Protein AF-A0A7J7NK29-F1 (afdb_monomer_lite)

Sequence (298 aa):
MATLENQTQTSCKNEEEEACSYAMQLASISVLPMVLKSTIELDVLEIIAKSGPGACISPSEIASKLPTTKNPEAHVMLDRMLRLLASYKVLTCTMHTLEDGHVERLYGLAPVCKFLVRNEDGVSIVPFMLLNQDKVIMKSWYYLKDAVIDGGIPFYKAHGMGLFDYHATDSRFNMFFNKVLSRWGDMFVSVPKADTILMKSVIHNWSDERSLKCLKNCYAALPEDGKVIIVEAIAPEFPETNSVANSVFHIDCIMLATLSGGKREPKKNSKLWQRKPDLLIFKLYLVLITIGSWSSVK

pLDDT: mean 78.43, std 20.85, range [22.41, 98.62]

Organism: NCBI:txid39325

InterPro domains:
  IPR001077 O-methyltransferase, C-terminal domain [PF00891] (141-182)
  IPR001077 O-methyltransferase, C-terminal domain [PF00891] (185-274)
  IPR012967 Caffeic acid 3-O-methyltransferase-like, dimerisation domain [PF08100] (24-118)
  IPR016461 O-methyltransferase-like [PIRSF005739] (5-269)
  IPR016461 O-methyltransferase-like [PS51683] (24-298)
  IPR016461 O-methyltransferase-like [PTHR11746] (22-182)
  IPR029063 S-adenosyl-L-methionine-dependent methyltransferase superfamily [G3DSA:3.40.50.150] (117-183)
  IPR029063 S-adenosyl-L-methionine-dependent methyltransferase superfamily [G3DSA:3.40.50.150] (184-277)
  IPR029063 S-adenosyl-L-methionine-dependent methyltransferase superfamily [SSF53335] (121-180)
  IPR029063 S-adenosyl-L-methionine-dependent methyltransferase superfamily [SSF53335] (184-263)
  IPR036388 Winged helix-like DNA-binding domain superfamily [G3DSA:1.10.10.10] (2-116)
  IPR036390 Winged helix DNA-binding domain superfamily [SSF46785] (14-120)

Foldseek 3Di:
DVVVVVVVVVVVVVVVVVVVVVVVCVVVVVLLLVLVLVCVVQVLLVQQVVVDPPDWAALVSSQVPGPPDPDPCSSVVSVVSQVSCCVVQQWPWDWDQDPVRDITITIHGGPQSVQVAQDPVRHHCSVVSNVCPDPLLVQLVVCLVVCVVVNDASSCVRPVDAPVVVLVVDPVSVVPPPVPVVVADDLLVAHAADLEAEAEPPLQQDAPVSSVSSVVRVVVRHDPLGAYEYHDAQADLDQDPDPLNVVNVVVNVSSRRHGPRDDDDNVVVVVVQVPDPRYDYDHDSPDPDDDDDDDDDD

Radius of gyration: 24.44 Å; chains: 1; bounding box: 52×69×73 Å

Secondary structure (DSSP, 8-state):
-HHHHHHHHHHHHHHHHHHHHHHHHHHTTTHHHHHHHHHHHTTHHHHHHTT-TT-EE-HHHHHHHSTT---TTHHHHHHHHHHHHHHTTSEEEEEEE-TTS-EEEEEEE-TTHHHHS--TTS--SHHHHHHHTSHHHHHHHTTHHHHHHH-S-HHHHHHSS-HHHHHHH-HHHHHHHHHHHTTS--TTT-----SEEEEES-GGGS-HHHHHHHHHHHHHTS-TT-EEEEE-B---SS---SHHHHHHHHHHHHHHHHS------HHHHHHHHTT-TT--B--B-S------------

Structure (mmCIF, N/CA/C/O backbone):
data_AF-A0A7J7NK29-F1
#
_entry.id   AF-A0A7J7NK29-F1
#
loop_
_atom_site.group_PDB
_atom_site.id
_atom_site.type_symbol
_atom_site.label_atom_id
_atom_site.label_alt_id
_atom_site.label_comp_id
_atom_site.label_asym_id
_atom_site.label_entity_id
_atom_site.label_seq_id
_atom_site.pdbx_PDB_ins_code
_atom_site.Cartn_x
_atom_site.Cartn_y
_atom_site.Cartn_z
_atom_site.occupancy
_atom_site.B_iso_or_equiv
_ato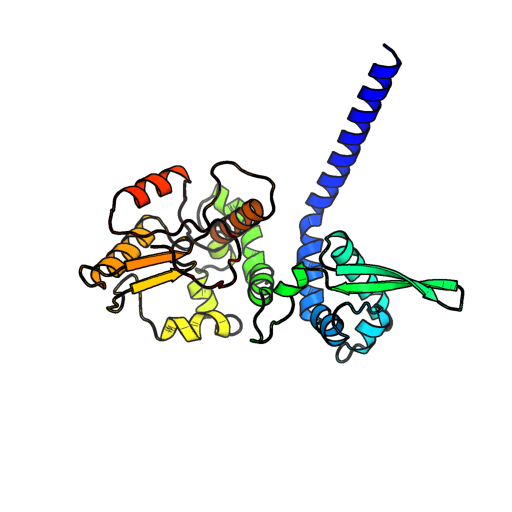m_site.auth_seq_id
_atom_site.auth_comp_id
_atom_site.auth_asym_id
_atom_site.auth_atom_id
_atom_site.pdbx_PDB_model_num
ATOM 1 N N . MET A 1 1 ? -17.001 48.060 7.538 1.00 54.09 1 MET A N 1
ATOM 2 C CA . MET A 1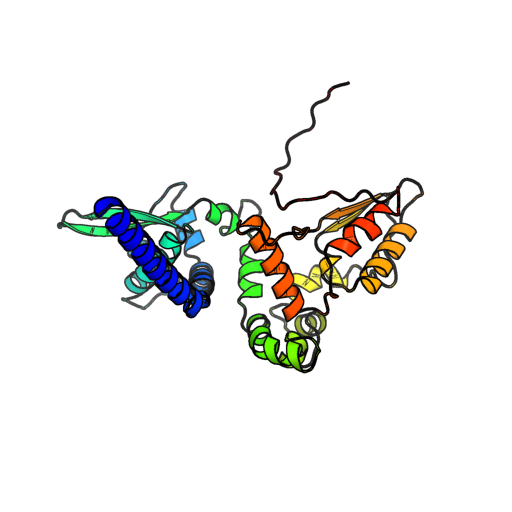 1 ? -15.539 47.839 7.491 1.00 54.09 1 MET A CA 1
ATOM 3 C C . MET A 1 1 ? -15.085 46.921 8.620 1.00 54.09 1 MET A C 1
ATOM 5 O O . MET A 1 1 ? -14.680 45.817 8.295 1.00 54.09 1 MET A O 1
ATOM 9 N N . ALA A 1 2 ? -15.307 47.261 9.897 1.00 56.62 2 ALA A N 1
ATOM 10 C CA . ALA A 1 2 ? -14.897 46.429 11.046 1.00 56.62 2 ALA A CA 1
ATOM 11 C C . ALA A 1 2 ? -15.385 44.957 11.037 1.00 56.62 2 ALA A C 1
ATOM 13 O O . ALA A 1 2 ? -14.682 44.065 11.498 1.00 56.62 2 ALA A O 1
ATOM 14 N N . THR A 1 3 ? -16.570 44.665 10.490 1.00 58.38 3 THR A N 1
ATOM 15 C CA . THR A 1 3 ? -17.114 43.294 10.411 1.00 58.38 3 THR A CA 1
ATOM 16 C C . THR A 1 3 ? -16.451 42.433 9.331 1.00 58.38 3 THR A C 1
ATOM 18 O O . THR A 1 3 ? -16.288 41.236 9.542 1.00 58.38 3 THR A O 1
ATOM 21 N N . LEU A 1 4 ? -16.040 43.029 8.202 1.00 56.44 4 LEU A N 1
ATOM 22 C CA . LEU A 1 4 ? -15.302 42.318 7.149 1.00 56.44 4 LEU A CA 1
ATOM 23 C C . LEU A 1 4 ? -13.857 42.053 7.580 1.00 56.44 4 LEU A C 1
ATOM 25 O O . LEU A 1 4 ? -13.342 40.969 7.333 1.00 56.44 4 LEU A O 1
ATOM 29 N N . GLU A 1 5 ? -13.218 43.010 8.255 1.00 59.22 5 GLU A N 1
ATOM 30 C CA . GLU A 1 5 ? -11.862 42.843 8.793 1.00 59.22 5 GLU A CA 1
ATOM 31 C C . GLU A 1 5 ? -11.823 41.730 9.848 1.00 59.22 5 GLU A C 1
ATOM 33 O O . GLU A 1 5 ? -11.013 40.817 9.720 1.00 59.22 5 GLU A O 1
ATOM 38 N N . ASN A 1 6 ? -12.771 41.701 10.796 1.00 57.88 6 ASN A N 1
ATOM 39 C CA . ASN A 1 6 ? -12.861 40.614 11.781 1.00 57.88 6 ASN A CA 1
ATOM 40 C C . ASN A 1 6 ? -13.141 39.237 11.151 1.00 57.88 6 ASN A C 1
ATOM 42 O O . ASN A 1 6 ? -12.586 38.235 11.603 1.00 57.88 6 ASN A O 1
ATOM 46 N N . GLN A 1 7 ? -13.984 39.158 10.114 1.00 59.84 7 GLN A N 1
ATOM 47 C CA . GLN A 1 7 ? -14.239 37.901 9.394 1.00 59.84 7 GLN A CA 1
ATOM 48 C C . GLN A 1 7 ? -13.004 37.421 8.624 1.00 59.84 7 GLN A C 1
ATOM 50 O O . GLN A 1 7 ? -12.678 36.238 8.669 1.00 59.84 7 GLN A O 1
ATOM 55 N N . THR A 1 8 ? -12.279 38.340 7.984 1.00 60.81 8 THR A N 1
ATOM 56 C CA . THR A 1 8 ? -11.043 38.034 7.247 1.00 60.81 8 THR A CA 1
ATOM 57 C C . THR A 1 8 ? -9.935 37.582 8.203 1.00 60.81 8 THR A C 1
ATOM 59 O O . THR A 1 8 ? -9.225 36.621 7.928 1.00 60.81 8 THR A O 1
ATOM 62 N N . GLN A 1 9 ? -9.834 38.215 9.372 1.00 59.94 9 GLN A N 1
ATOM 63 C CA . GLN A 1 9 ? -8.845 37.889 10.400 1.00 59.94 9 GLN A CA 1
ATOM 64 C C . GLN A 1 9 ? -9.155 36.557 11.110 1.00 59.94 9 GLN A C 1
ATOM 66 O O . GLN A 1 9 ? -8.237 35.804 11.423 1.00 59.94 9 GLN A O 1
ATOM 71 N N . THR A 1 10 ? -10.439 36.222 11.295 1.00 67.12 10 THR A N 1
ATOM 72 C CA . THR A 1 10 ? -10.875 34.906 11.809 1.00 67.12 10 THR A CA 1
ATOM 73 C C . THR A 1 10 ? -10.653 33.794 10.775 1.00 67.12 10 THR A C 1
ATOM 75 O O . THR A 1 10 ? -10.187 32.721 11.141 1.00 67.12 10 THR A O 1
ATOM 78 N N . SER A 1 11 ? -10.921 34.051 9.487 1.00 70.44 11 SER A N 1
ATOM 79 C CA . SER A 1 11 ? -10.637 33.104 8.391 1.00 70.44 11 SER A CA 1
ATOM 80 C C . SER A 1 11 ? -9.145 32.793 8.288 1.00 70.44 11 SER A C 1
ATOM 82 O O . SER A 1 11 ? -8.762 31.630 8.296 1.00 70.44 11 SER A O 1
ATOM 84 N N . CYS A 1 12 ? -8.301 33.830 8.287 1.00 65.75 12 CYS A N 1
ATOM 85 C CA . CYS A 1 12 ? -6.846 33.691 8.221 1.00 65.75 12 CYS A CA 1
ATOM 86 C C . CYS A 1 12 ? -6.290 32.894 9.416 1.00 65.75 12 CYS A C 1
ATOM 88 O O . CYS A 1 12 ? -5.472 31.995 9.249 1.00 65.75 12 CYS A O 1
ATOM 90 N N . LYS A 1 13 ? -6.798 33.158 10.628 1.00 71.81 13 LYS A N 1
ATOM 91 C CA . LYS A 1 13 ? -6.404 32.410 11.827 1.00 71.81 13 LYS A CA 1
ATOM 92 C C . LYS A 1 13 ? -6.807 30.929 11.757 1.00 71.81 13 LYS A C 1
ATOM 94 O O . LYS A 1 13 ? -6.023 30.069 12.145 1.00 71.81 13 LYS A O 1
ATOM 99 N N . ASN A 1 14 ? -7.997 30.628 11.235 1.00 80.44 14 ASN A N 1
ATOM 100 C CA . ASN A 1 14 ? -8.441 29.246 11.039 1.00 80.44 14 ASN A CA 1
ATOM 101 C C . ASN A 1 14 ? -7.579 28.514 9.993 1.00 80.44 14 ASN A C 1
ATOM 103 O O . ASN A 1 14 ? -7.236 27.355 10.199 1.00 80.44 14 ASN A O 1
ATOM 107 N N . GLU A 1 15 ? -7.175 29.192 8.914 1.00 87.56 15 GLU A N 1
ATOM 108 C CA . GLU A 1 15 ? -6.276 28.629 7.894 1.00 87.56 15 GLU A CA 1
ATOM 109 C C . GLU A 1 15 ? -4.892 28.280 8.469 1.00 87.56 15 GLU A C 1
ATOM 111 O O . GLU A 1 15 ? -4.351 27.210 8.183 1.00 87.56 15 GLU A O 1
ATOM 116 N N . GLU A 1 16 ? -4.325 29.139 9.321 1.00 89.44 16 GLU A N 1
ATOM 117 C CA . GLU A 1 16 ? -3.053 28.865 10.006 1.00 89.44 16 GLU A CA 1
ATOM 118 C C . GLU A 1 16 ? -3.154 27.675 10.976 1.00 89.44 16 GLU A C 1
ATOM 120 O O . GLU A 1 16 ? -2.256 26.827 11.023 1.00 89.44 16 GLU A O 1
ATOM 125 N N . GLU A 1 17 ? -4.249 27.574 11.734 1.00 90.31 17 GLU A N 1
ATOM 126 C CA . GLU A 1 17 ? -4.499 26.460 12.659 1.00 90.31 17 GLU A CA 1
ATOM 127 C C . GLU A 1 17 ? -4.689 25.122 11.915 1.00 90.31 17 GLU A C 1
ATOM 129 O O . GLU A 1 17 ? -4.136 24.090 12.324 1.00 90.31 17 GLU A O 1
ATOM 134 N N . GLU A 1 18 ? -5.404 25.130 10.786 1.00 92.38 18 GLU A N 1
ATOM 135 C CA . GLU A 1 18 ? -5.549 23.968 9.902 1.00 92.38 18 GLU A CA 1
ATOM 136 C C . GLU A 1 18 ? -4.208 23.560 9.278 1.00 92.38 18 GLU A C 1
ATOM 138 O O . GLU A 1 18 ? -3.856 22.376 9.287 1.00 92.38 18 GLU A O 1
ATOM 143 N N . ALA A 1 19 ? -3.412 24.525 8.806 1.00 94.69 19 ALA A N 1
ATOM 144 C CA . ALA A 1 19 ? -2.086 24.269 8.249 1.00 94.69 19 ALA A CA 1
ATOM 145 C C . ALA A 1 19 ? -1.129 23.667 9.292 1.00 94.69 19 ALA A C 1
ATOM 147 O O . ALA A 1 19 ? -0.409 22.709 8.996 1.00 94.69 19 ALA A O 1
ATOM 148 N N . CYS A 1 20 ? -1.153 24.176 10.528 1.00 94.06 20 CYS A N 1
ATOM 149 C CA . CYS A 1 20 ? -0.384 23.625 11.644 1.00 94.06 20 CYS A CA 1
ATOM 150 C C . CYS A 1 20 ? -0.797 22.175 11.945 1.00 94.06 20 CYS A C 1
ATOM 152 O O . CYS A 1 20 ? 0.049 21.282 12.057 1.00 94.06 20 CYS A O 1
ATOM 154 N N . SER A 1 21 ? -2.106 21.914 11.995 1.00 93.06 21 SER A N 1
ATOM 155 C CA . SER A 1 21 ? -2.650 20.570 12.220 1.00 93.06 21 SER A CA 1
ATOM 156 C C . SER A 1 21 ? -2.247 19.597 11.108 1.00 93.06 21 SER A C 1
ATOM 158 O O . SER A 1 21 ? -1.848 18.462 11.384 1.00 93.06 21 SER A O 1
ATOM 160 N N . TYR A 1 22 ? -2.274 20.048 9.853 1.00 94.06 22 TYR A N 1
ATOM 161 C CA . TYR A 1 22 ? -1.831 19.252 8.713 1.00 94.06 22 TYR A CA 1
ATOM 162 C C . TYR A 1 22 ? -0.322 18.969 8.754 1.00 94.06 22 TYR A C 1
ATOM 164 O O . TYR A 1 22 ? 0.096 17.831 8.539 1.00 94.06 22 TYR A O 1
ATOM 172 N N . ALA A 1 23 ? 0.509 19.948 9.124 1.00 96.56 23 ALA A N 1
ATOM 173 C CA . ALA A 1 23 ? 1.947 19.739 9.303 1.00 96.56 23 ALA A CA 1
ATOM 174 C C . ALA A 1 23 ? 2.249 18.678 10.379 1.00 96.56 23 ALA A C 1
ATOM 176 O O . ALA A 1 23 ? 3.097 17.805 10.176 1.00 96.56 23 ALA A O 1
ATOM 177 N N . MET A 1 24 ? 1.509 18.693 11.491 1.00 95.06 24 MET A N 1
ATOM 178 C CA . MET A 1 24 ? 1.621 17.674 12.542 1.00 95.06 24 MET A CA 1
ATOM 179 C C . MET A 1 24 ? 1.193 16.280 12.059 1.00 95.06 24 MET A C 1
ATOM 181 O O . MET A 1 24 ? 1.826 15.275 12.407 1.00 95.06 24 MET A O 1
ATOM 185 N N . GLN A 1 25 ? 0.157 16.201 11.218 1.00 94.88 25 GLN A N 1
ATOM 186 C CA . GLN A 1 25 ? -0.249 14.951 10.572 1.00 94.88 25 GLN A CA 1
ATOM 187 C C . GLN A 1 25 ? 0.862 14.414 9.655 1.00 94.88 25 GLN A C 1
ATOM 189 O O . GLN A 1 25 ? 1.196 13.231 9.727 1.00 94.88 25 GLN A O 1
ATOM 194 N N . LEU A 1 26 ? 1.484 15.275 8.842 1.00 95.31 26 LEU A N 1
ATOM 195 C CA . LEU A 1 26 ? 2.589 14.896 7.956 1.00 95.31 26 LEU A CA 1
ATOM 196 C C . LEU A 1 26 ? 3.825 14.424 8.733 1.00 95.31 26 LEU A C 1
ATOM 198 O O . LEU A 1 26 ? 4.433 13.418 8.366 1.00 95.31 26 LEU A O 1
ATOM 202 N N . ALA A 1 27 ? 4.161 15.082 9.845 1.00 96.75 27 ALA A N 1
ATOM 203 C CA . ALA A 1 27 ? 5.285 14.697 10.703 1.00 96.75 27 ALA A CA 1
ATOM 204 C C . ALA A 1 27 ? 5.142 13.282 11.301 1.00 96.75 27 ALA A C 1
ATOM 206 O O . ALA A 1 27 ? 6.135 12.653 11.665 1.00 96.75 27 ALA A O 1
ATOM 207 N N . SER A 1 28 ? 3.913 12.766 11.381 1.00 94.94 28 SER A N 1
ATOM 208 C CA . SER A 1 28 ? 3.580 11.452 11.943 1.00 94.94 28 SER A CA 1
ATOM 209 C C . SER A 1 28 ? 2.909 10.512 10.931 1.00 94.94 28 SER A C 1
ATOM 211 O O . SER A 1 28 ? 2.295 9.514 11.311 1.00 94.94 28 SER A O 1
ATOM 213 N N . ILE A 1 29 ? 3.065 10.777 9.628 1.00 94.75 29 ILE A N 1
ATOM 214 C CA . ILE A 1 29 ? 2.357 10.061 8.553 1.00 94.75 29 ILE A CA 1
ATOM 215 C C . ILE A 1 29 ? 2.628 8.549 8.526 1.00 94.75 29 ILE A C 1
ATOM 217 O O . ILE A 1 29 ? 1.795 7.775 8.057 1.00 94.75 29 ILE A O 1
ATOM 221 N N . SER A 1 30 ? 3.763 8.105 9.072 1.00 96.12 30 SER A N 1
ATOM 222 C CA . SER A 1 30 ? 4.114 6.686 9.184 1.00 96.12 30 SER A CA 1
ATOM 223 C C . SER A 1 30 ? 3.211 5.910 10.146 1.00 96.12 30 SER A C 1
ATOM 225 O O . SER A 1 30 ? 3.107 4.692 10.026 1.00 96.12 30 SER A O 1
ATOM 227 N N . VAL A 1 31 ? 2.519 6.578 11.075 1.00 97.88 31 VAL A N 1
ATOM 228 C CA . VAL A 1 31 ? 1.683 5.910 12.082 1.00 97.88 31 VAL A CA 1
ATOM 229 C C . VAL A 1 31 ? 0.527 5.152 11.424 1.00 97.88 31 VAL A C 1
ATOM 231 O O . VAL A 1 31 ? 0.307 3.986 11.745 1.00 97.88 31 VAL A O 1
ATOM 234 N N . LEU A 1 32 ? -0.177 5.765 10.466 1.00 97.06 32 LEU A N 1
ATOM 235 C CA . LEU A 1 32 ? -1.321 5.145 9.787 1.00 97.06 32 LEU A CA 1
ATOM 236 C C . LEU A 1 32 ? -0.977 3.810 9.091 1.00 97.06 32 LEU A C 1
ATOM 238 O O . LEU A 1 32 ? -1.603 2.802 9.430 1.00 97.06 32 LEU A O 1
ATOM 242 N N . PRO A 1 33 ? -0.021 3.746 8.139 1.00 96.25 33 PRO A N 1
ATOM 243 C CA . PRO A 1 33 ? 0.278 2.501 7.435 1.00 96.25 33 PRO A CA 1
ATOM 244 C C . PRO A 1 33 ? 0.812 1.416 8.374 1.00 96.25 33 PRO A C 1
ATOM 246 O O . PRO A 1 33 ? 0.528 0.240 8.156 1.00 96.25 33 PRO A O 1
ATOM 249 N N . MET A 1 34 ? 1.534 1.789 9.436 1.00 97.69 34 MET A N 1
ATOM 250 C CA . MET A 1 34 ? 2.069 0.823 10.397 1.00 97.69 34 MET A CA 1
ATOM 251 C C . MET A 1 34 ? 0.985 0.260 11.322 1.00 97.69 34 MET A C 1
ATOM 253 O O . MET A 1 34 ? 0.956 -0.947 11.552 1.00 97.69 34 MET A O 1
ATOM 257 N N . VAL A 1 35 ? 0.044 1.089 11.790 1.00 98.38 35 VAL A N 1
ATOM 258 C CA . VAL A 1 35 ? -1.120 0.613 12.558 1.00 98.38 35 VAL A CA 1
ATOM 259 C C . VAL A 1 35 ? -2.016 -0.274 11.694 1.00 98.38 35 VAL A C 1
ATOM 261 O O . VAL A 1 35 ? -2.464 -1.325 12.158 1.00 98.38 35 VAL A O 1
ATOM 264 N N . LEU A 1 36 ? -2.243 0.096 10.429 1.00 97.81 36 LEU A N 1
ATOM 265 C CA . LEU A 1 36 ? -3.016 -0.721 9.493 1.00 97.81 36 LEU A CA 1
ATOM 266 C C . LEU A 1 36 ? -2.341 -2.077 9.231 1.00 97.81 36 LEU A C 1
ATOM 268 O O . LEU A 1 36 ? -3.008 -3.108 9.300 1.00 97.81 36 LEU A O 1
ATOM 272 N N . LYS A 1 37 ? -1.017 -2.090 9.014 1.00 96.06 37 LYS A N 1
ATOM 273 C CA . LYS A 1 37 ? -0.218 -3.320 8.893 1.00 96.06 37 LYS A CA 1
ATOM 274 C C . LYS A 1 37 ? -0.419 -4.239 10.095 1.00 96.06 37 LYS A C 1
ATOM 276 O O . LYS A 1 37 ? -0.800 -5.387 9.906 1.00 96.06 37 LYS A O 1
ATOM 281 N N . SER A 1 38 ? -0.230 -3.736 11.315 1.00 97.19 38 SER A N 1
ATOM 282 C CA . SER A 1 38 ? -0.398 -4.551 12.524 1.00 97.19 38 SER A CA 1
ATOM 283 C C . SER A 1 38 ? -1.837 -5.029 12.722 1.00 97.19 38 SER A C 1
ATOM 285 O O . SER A 1 38 ? -2.050 -6.153 13.156 1.00 97.19 38 SER A O 1
ATOM 287 N N . THR A 1 39 ? -2.831 -4.213 12.365 1.00 97.38 39 THR A N 1
ATOM 288 C CA . THR A 1 39 ? -4.254 -4.602 12.419 1.00 97.38 39 THR A CA 1
ATOM 289 C C . THR A 1 39 ? -4.552 -5.776 11.485 1.00 97.38 39 THR A C 1
ATOM 291 O O . THR A 1 39 ? -5.316 -6.673 11.837 1.00 97.38 39 THR A O 1
ATOM 294 N N . ILE A 1 40 ? -3.926 -5.787 10.308 1.00 94.38 40 ILE A N 1
ATOM 295 C CA . ILE A 1 40 ? -4.025 -6.875 9.334 1.00 94.38 40 ILE A CA 1
ATOM 296 C C . ILE A 1 40 ? -3.261 -8.118 9.798 1.00 94.38 40 ILE A C 1
ATOM 298 O O . ILE A 1 40 ? -3.790 -9.215 9.692 1.00 94.38 40 ILE A O 1
ATOM 302 N N . GLU A 1 41 ? -2.056 -7.967 10.350 1.00 93.69 41 GLU A N 1
ATOM 303 C CA . GLU A 1 41 ? -1.272 -9.092 10.891 1.00 93.69 41 GLU A CA 1
ATOM 304 C C . GLU A 1 41 ? -1.948 -9.763 12.098 1.00 93.69 41 GLU A C 1
ATOM 306 O O . GLU A 1 41 ? -1.731 -10.944 12.347 1.00 93.69 41 GLU A O 1
ATOM 311 N N . LEU A 1 42 ? -2.779 -9.020 12.833 1.00 95.56 42 LEU A N 1
ATOM 312 C CA . LEU A 1 42 ? -3.628 -9.532 13.910 1.00 95.56 42 LEU A CA 1
ATOM 313 C C . LEU A 1 42 ? -4.961 -10.118 13.405 1.00 95.56 42 LEU A C 1
ATOM 315 O O . LEU A 1 42 ? -5.802 -10.481 14.221 1.00 95.56 42 LEU A O 1
ATOM 319 N N . ASP A 1 43 ? -5.192 -10.175 12.089 1.00 95.31 43 ASP A N 1
ATOM 320 C CA . ASP A 1 43 ? -6.442 -10.633 11.465 1.00 95.31 43 ASP A CA 1
ATOM 321 C C . ASP A 1 43 ? -7.704 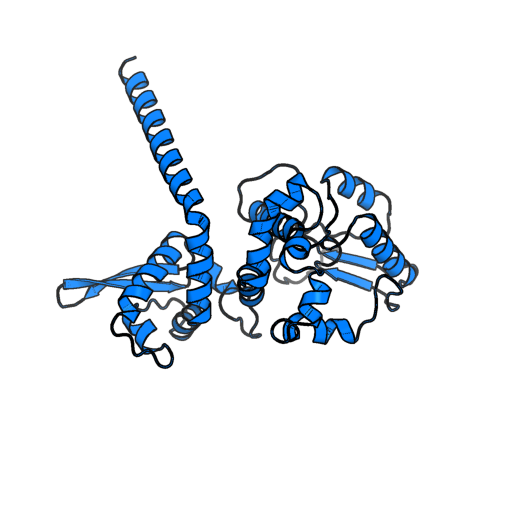-9.884 11.949 1.00 95.31 43 ASP A C 1
ATOM 323 O O . ASP A 1 43 ? -8.827 -10.374 11.827 1.00 95.31 43 ASP A O 1
ATOM 327 N N . VAL A 1 44 ? -7.567 -8.658 12.468 1.00 97.06 44 VAL A N 1
ATOM 328 C CA . VAL A 1 44 ? -8.698 -7.926 13.068 1.00 97.06 44 VAL A CA 1
ATOM 329 C C . VAL A 1 44 ? -9.795 -7.637 12.041 1.00 97.06 44 VAL A C 1
ATOM 331 O O . VAL A 1 44 ? -10.977 -7.784 12.346 1.00 97.06 44 VAL A O 1
ATOM 334 N N . LEU A 1 45 ? -9.427 -7.276 10.808 1.00 97.00 45 LEU A N 1
ATOM 335 C CA . LEU A 1 45 ? -10.409 -7.020 9.746 1.00 97.00 45 LEU A CA 1
ATOM 336 C C . LEU A 1 45 ? -11.203 -8.289 9.392 1.00 97.00 45 LEU A C 1
ATOM 338 O O . LEU A 1 45 ? -12.413 -8.218 9.189 1.00 97.00 45 LEU A O 1
ATOM 342 N N . GLU A 1 46 ? -10.540 -9.448 9.385 1.00 95.38 46 GLU A N 1
ATOM 343 C CA . GLU A 1 46 ? -11.164 -10.756 9.153 1.00 95.38 46 GLU A CA 1
ATOM 344 C C . GLU A 1 46 ? -12.071 -11.162 10.326 1.00 95.38 46 GLU A C 1
ATOM 346 O O . GLU A 1 46 ? -13.145 -11.726 10.126 1.00 95.38 46 GLU A O 1
ATOM 351 N N . ILE A 1 47 ? -11.682 -10.840 11.564 1.00 96.69 47 ILE A N 1
ATOM 352 C CA . ILE A 1 47 ? -12.499 -11.067 12.765 1.00 96.69 47 ILE A CA 1
ATOM 353 C C . ILE A 1 47 ? -13.807 -10.264 12.710 1.00 96.69 47 ILE A C 1
ATOM 355 O O . ILE A 1 47 ? -14.878 -10.810 13.002 1.00 96.69 47 ILE A O 1
ATOM 359 N N . ILE A 1 48 ? -13.742 -8.987 12.317 1.00 97.25 48 ILE A N 1
ATOM 360 C CA . ILE A 1 48 ? -14.941 -8.155 12.139 1.00 97.25 48 ILE A CA 1
ATOM 361 C C . ILE A 1 48 ? -15.786 -8.716 10.984 1.00 97.25 48 ILE A C 1
ATOM 363 O O . ILE A 1 48 ? -16.981 -8.931 11.167 1.00 97.25 48 ILE A O 1
ATOM 367 N N . ALA A 1 49 ? -15.174 -9.050 9.837 1.00 95.56 49 ALA A N 1
ATOM 368 C CA . ALA A 1 49 ? -15.876 -9.615 8.677 1.00 95.56 49 ALA A CA 1
ATOM 369 C C . ALA A 1 49 ? -16.670 -10.887 9.021 1.00 95.56 49 ALA A C 1
ATOM 371 O O . ALA A 1 49 ? -17.835 -11.023 8.646 1.00 95.56 49 ALA A O 1
ATOM 372 N N . LYS A 1 50 ? -16.065 -11.800 9.791 1.00 95.50 50 LYS A N 1
ATOM 373 C CA . LYS A 1 50 ? -16.694 -13.055 10.242 1.00 95.50 50 LYS A CA 1
ATOM 374 C C . LYS A 1 50 ? -17.864 -12.852 11.205 1.00 95.50 50 LYS A C 1
ATOM 376 O O . LYS A 1 50 ? -18.629 -13.788 11.414 1.00 95.50 50 LYS A O 1
ATOM 381 N N . SER A 1 51 ? -18.010 -11.663 11.789 1.00 95.44 51 SER A N 1
ATOM 382 C CA . SER A 1 51 ? -19.136 -11.334 12.675 1.00 95.44 51 SER A CA 1
ATOM 383 C C . SER A 1 51 ? -20.410 -10.962 11.897 1.00 95.44 51 SER A C 1
ATOM 385 O O . SER A 1 51 ? -21.473 -10.842 12.497 1.00 95.44 51 SER A O 1
ATOM 387 N N . GLY A 1 52 ? -20.322 -10.851 10.566 1.00 93.31 52 GLY A N 1
ATOM 388 C CA . GLY A 1 52 ? -21.455 -10.689 9.658 1.00 93.31 52 GLY A CA 1
ATOM 389 C C . GLY A 1 52 ? -21.463 -9.343 8.918 1.00 93.31 52 GLY A C 1
ATOM 390 O O . GLY A 1 52 ? -20.841 -8.376 9.366 1.00 93.31 52 GLY A O 1
ATOM 391 N N . PRO A 1 53 ? -22.167 -9.244 7.772 1.00 91.38 53 PRO A N 1
ATOM 392 C CA . PRO A 1 53 ? -22.287 -7.991 7.031 1.00 91.38 53 PRO A CA 1
ATOM 393 C C . PRO A 1 53 ? -22.905 -6.880 7.889 1.00 91.38 53 PRO A C 1
ATOM 395 O O . PRO A 1 53 ? -23.986 -7.048 8.445 1.00 91.38 53 PRO A O 1
ATOM 398 N N . GLY A 1 54 ? -22.224 -5.735 7.983 1.00 92.00 54 GLY A N 1
ATOM 399 C CA . GLY A 1 54 ? -22.688 -4.585 8.768 1.00 92.00 54 GLY A CA 1
ATOM 400 C C . GLY A 1 54 ? -22.529 -4.726 10.287 1.00 92.00 54 GLY A C 1
ATOM 401 O O . GLY A 1 54 ? -22.954 -3.828 11.008 1.00 92.00 54 GLY A O 1
ATOM 402 N N . ALA A 1 55 ? -21.914 -5.807 10.778 1.00 94.75 55 ALA A N 1
ATOM 403 C CA . ALA A 1 55 ? -21.652 -5.977 12.201 1.00 94.75 55 ALA A CA 1
ATOM 404 C C . ALA A 1 55 ? -20.655 -4.927 12.724 1.00 94.75 55 ALA A C 1
ATOM 406 O O . ALA A 1 55 ? -19.652 -4.617 12.072 1.00 94.75 55 ALA A O 1
ATOM 407 N N . CYS A 1 56 ? -20.917 -4.438 13.935 1.00 96.69 56 CYS A N 1
ATOM 408 C CA . CYS A 1 56 ? -19.990 -3.636 14.725 1.00 96.69 56 CYS A CA 1
ATOM 409 C C . CYS A 1 56 ? -19.694 -4.392 16.022 1.00 96.69 56 CYS A C 1
ATOM 411 O O . CYS A 1 56 ? -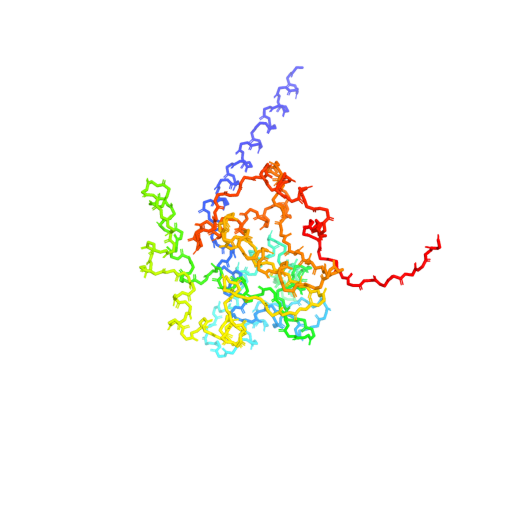20.629 -4.785 16.713 1.00 96.69 56 CYS A O 1
ATOM 413 N N . ILE A 1 57 ? -18.417 -4.591 16.351 1.00 97.56 57 ILE A N 1
ATOM 414 C CA . ILE A 1 57 ? -17.993 -5.354 17.538 1.00 97.56 57 ILE A CA 1
ATOM 415 C C . ILE A 1 57 ? -17.032 -4.542 18.406 1.00 97.56 57 ILE A C 1
ATOM 417 O O . ILE A 1 57 ? -16.324 -3.659 17.909 1.00 97.56 57 ILE A O 1
ATOM 421 N N . SER A 1 58 ? -17.007 -4.831 19.705 1.00 97.50 58 SER A N 1
ATOM 422 C CA . SER A 1 58 ? -16.148 -4.129 20.662 1.00 97.50 58 SER A CA 1
ATOM 423 C C . SER A 1 58 ? -14.671 -4.563 20.558 1.00 97.50 58 SER A C 1
ATOM 425 O O . SER A 1 58 ? -14.361 -5.685 20.137 1.00 97.50 58 SER A O 1
ATOM 427 N N . PRO A 1 59 ? -13.714 -3.721 20.996 1.00 97.06 59 PRO A N 1
ATOM 428 C CA . PRO A 1 59 ? -12.308 -4.107 21.140 1.00 97.06 59 PRO A CA 1
ATOM 429 C C . PRO A 1 59 ? -12.091 -5.333 22.035 1.00 97.06 59 PRO A C 1
ATOM 431 O O . PRO A 1 59 ? -11.182 -6.123 21.778 1.00 97.06 59 PRO A O 1
ATOM 434 N N . SER A 1 60 ? -12.928 -5.513 23.059 1.00 94.94 60 SER A N 1
ATOM 435 C CA . SER A 1 60 ? -12.889 -6.668 23.962 1.00 94.94 60 SER A CA 1
ATOM 436 C C . SER A 1 60 ? -13.291 -7.958 23.248 1.00 94.94 60 SER A C 1
ATOM 438 O O . SER A 1 60 ? -12.601 -8.972 23.365 1.00 94.94 60 SER A O 1
ATOM 440 N N . GLU A 1 61 ? -14.347 -7.917 22.432 1.00 95.81 61 GLU A N 1
ATOM 441 C CA . GLU A 1 61 ? -14.737 -9.052 21.592 1.00 95.81 61 GLU A CA 1
ATOM 442 C C . GLU A 1 61 ? -13.657 -9.401 20.566 1.00 95.81 61 GLU A C 1
ATOM 444 O O . GLU A 1 61 ? -13.339 -10.579 20.395 1.00 95.81 61 GLU A O 1
ATOM 449 N N . ILE A 1 62 ? -13.051 -8.401 19.914 1.00 96.69 62 ILE A N 1
ATOM 450 C CA . ILE A 1 62 ? -11.929 -8.623 18.989 1.00 96.69 62 ILE A CA 1
ATOM 451 C C . ILE A 1 62 ? -10.773 -9.300 19.731 1.00 96.69 62 ILE A C 1
ATOM 453 O O . ILE A 1 62 ? -10.282 -10.330 19.273 1.00 96.69 62 ILE A O 1
ATOM 457 N N . ALA A 1 63 ? -10.375 -8.769 20.893 1.00 95.69 63 ALA A N 1
ATOM 458 C CA . ALA A 1 63 ? -9.294 -9.326 21.703 1.00 95.69 63 ALA A CA 1
ATOM 459 C C . ALA A 1 63 ? -9.546 -10.793 22.084 1.00 95.69 63 ALA A C 1
ATOM 461 O O . ALA A 1 63 ? -8.625 -11.603 22.009 1.00 95.69 63 ALA A O 1
ATOM 462 N N . SER A 1 64 ? -10.789 -11.146 22.434 1.00 94.62 64 SER A N 1
ATOM 463 C CA . SER A 1 64 ? -11.173 -12.520 22.794 1.00 94.62 64 SER A CA 1
ATOM 464 C C . SER A 1 64 ? -11.042 -13.523 21.639 1.00 94.62 64 SER A C 1
ATOM 466 O O . SER A 1 64 ? -10.857 -14.716 21.873 1.00 94.62 64 SER A O 1
ATOM 468 N N . LYS A 1 65 ? -11.113 -13.039 20.390 1.00 95.06 65 LYS A N 1
ATOM 469 C CA . LYS A 1 65 ? -11.006 -13.840 19.162 1.00 95.06 65 LYS A CA 1
ATOM 470 C C . LYS A 1 65 ? -9.570 -13.916 18.624 1.00 95.06 65 LYS A C 1
ATOM 472 O O . LYS A 1 65 ? -9.324 -14.672 17.684 1.00 95.06 65 LYS A O 1
ATOM 477 N N . LEU A 1 66 ? -8.623 -13.161 19.192 1.00 92.69 66 LEU A N 1
ATOM 478 C CA . LEU A 1 66 ? -7.215 -13.236 18.803 1.00 92.69 66 LEU A CA 1
ATOM 479 C C . LEU A 1 66 ? -6.579 -14.537 19.314 1.00 92.69 66 LEU A C 1
ATOM 481 O O . LEU A 1 66 ? -6.749 -14.894 20.484 1.00 92.69 66 LEU A O 1
ATOM 485 N N . PRO A 1 67 ? -5.784 -15.238 18.488 1.00 82.75 67 PRO A N 1
ATOM 486 C CA . PRO A 1 67 ? -5.114 -16.451 18.925 1.00 82.75 67 PRO A CA 1
ATOM 487 C C . PRO A 1 67 ? -4.098 -16.135 20.032 1.00 82.75 67 PRO A C 1
ATOM 489 O O . PRO A 1 67 ? -3.129 -15.411 19.821 1.00 82.75 67 PRO A O 1
ATOM 492 N N . THR A 1 68 ? -4.261 -16.764 21.199 1.00 65.62 68 THR A N 1
ATOM 493 C CA . THR A 1 68 ? -3.222 -16.827 22.248 1.00 65.62 68 THR A CA 1
ATOM 494 C C . THR A 1 68 ? -2.848 -15.476 22.885 1.00 65.62 68 THR A C 1
ATOM 496 O O . THR A 1 68 ? -1.715 -15.303 23.342 1.00 65.62 68 THR A O 1
ATOM 499 N N . THR A 1 69 ? -3.768 -14.506 22.966 1.00 71.38 69 THR A N 1
ATOM 500 C CA . THR A 1 69 ? -3.467 -13.257 23.688 1.00 71.38 69 THR A CA 1
ATOM 501 C C . THR A 1 69 ? -3.495 -13.481 25.205 1.00 71.38 69 THR A C 1
ATOM 503 O O . THR A 1 69 ? -4.514 -13.848 25.783 1.00 71.38 69 THR A O 1
ATOM 506 N N . LYS A 1 70 ? -2.349 -13.285 25.869 1.00 81.69 70 LYS A N 1
ATOM 507 C CA . LYS A 1 70 ? -2.225 -13.288 27.343 1.00 81.69 70 LYS A CA 1
ATOM 508 C C . LYS A 1 70 ? -2.241 -11.876 27.935 1.00 81.69 70 LYS A C 1
ATOM 510 O O . LYS A 1 70 ? -2.065 -11.711 29.137 1.00 81.69 70 LYS A O 1
ATOM 515 N N . ASN A 1 71 ? -2.369 -10.862 27.080 1.00 90.12 71 ASN A N 1
ATOM 516 C CA . ASN A 1 71 ? -2.268 -9.464 27.461 1.00 90.12 71 ASN A CA 1
ATOM 517 C C . ASN A 1 71 ? -3.638 -8.944 27.938 1.00 90.12 71 ASN A C 1
ATOM 519 O O . ASN A 1 71 ? -4.524 -8.792 27.091 1.00 90.12 71 ASN A O 1
ATOM 523 N N . PRO A 1 72 ? -3.818 -8.628 29.236 1.00 90.69 72 PRO A N 1
ATOM 524 C CA . PRO A 1 72 ? -5.083 -8.088 29.736 1.00 90.69 72 PRO A CA 1
ATOM 525 C C . PRO A 1 72 ? -5.434 -6.738 29.087 1.00 90.69 72 PRO A C 1
ATOM 527 O O . PRO A 1 72 ? -6.604 -6.449 28.859 1.00 90.69 72 PRO A O 1
ATOM 530 N N . GLU A 1 73 ? -4.430 -5.968 28.660 1.00 94.25 73 GLU A N 1
ATOM 531 C CA . GLU A 1 73 ? -4.589 -4.645 28.045 1.00 94.25 73 GLU A CA 1
ATOM 532 C C . GLU A 1 73 ? -4.796 -4.692 26.521 1.00 94.25 73 GLU A C 1
ATOM 534 O O . GLU A 1 73 ? -4.829 -3.652 25.858 1.00 94.25 73 GLU A O 1
ATOM 539 N N . ALA A 1 74 ? -4.927 -5.884 25.922 1.00 95.00 74 ALA A N 1
ATOM 540 C CA . ALA A 1 74 ? -5.049 -6.024 24.468 1.00 95.00 74 ALA A CA 1
ATOM 541 C C . ALA A 1 74 ? -6.232 -5.221 23.904 1.00 95.00 74 ALA A C 1
ATOM 543 O O . ALA A 1 74 ? -6.092 -4.551 22.884 1.00 95.00 74 ALA A O 1
ATOM 544 N N . HIS A 1 75 ? -7.371 -5.241 24.594 1.00 94.50 75 HIS A N 1
ATOM 545 C CA . HIS A 1 75 ? -8.573 -4.510 24.200 1.00 94.50 75 HIS A CA 1
ATOM 546 C C . HIS A 1 75 ? -8.360 -2.982 24.197 1.00 94.50 75 HIS A C 1
ATOM 548 O O . HIS A 1 75 ? -8.784 -2.312 23.258 1.00 94.50 75 HIS A O 1
ATOM 554 N N . VAL A 1 76 ? -7.623 -2.431 25.172 1.00 95.81 76 VAL A N 1
ATOM 555 C CA . VAL A 1 76 ? -7.274 -0.997 25.227 1.00 95.81 76 VAL A CA 1
ATOM 556 C C . VAL A 1 76 ? -6.341 -0.611 24.077 1.00 95.81 76 VAL A C 1
ATOM 558 O O . VAL A 1 76 ? -6.509 0.436 23.446 1.00 95.81 76 VAL A O 1
ATOM 561 N N . MET A 1 77 ? -5.350 -1.456 23.777 1.00 97.44 77 MET A N 1
ATOM 562 C CA . MET A 1 77 ? -4.437 -1.234 22.652 1.00 97.44 77 MET A CA 1
ATOM 563 C C . MET A 1 77 ? -5.181 -1.274 21.315 1.00 97.44 77 MET A C 1
ATOM 565 O O . MET A 1 77 ? -5.001 -0.375 20.490 1.00 97.44 77 MET A O 1
ATOM 569 N N . LEU A 1 78 ? -6.050 -2.273 21.130 1.00 97.56 78 LEU A N 1
ATOM 570 C CA . LEU A 1 78 ? -6.902 -2.398 19.952 1.00 97.56 78 LEU A CA 1
ATOM 571 C C . LEU A 1 78 ? -7.793 -1.171 19.797 1.00 97.56 78 LEU A C 1
ATOM 573 O O . LEU A 1 78 ? -7.788 -0.571 18.733 1.00 97.56 78 LEU A O 1
ATOM 577 N N . ASP A 1 79 ? -8.480 -0.725 20.847 1.00 97.81 79 ASP A N 1
ATOM 578 C CA . ASP A 1 79 ? -9.335 0.461 20.768 1.00 97.81 79 ASP A CA 1
ATOM 579 C C . ASP A 1 79 ? -8.580 1.699 20.252 1.00 97.81 79 ASP A C 1
ATOM 581 O O . ASP A 1 79 ? -9.052 2.403 19.360 1.00 97.81 79 ASP A O 1
ATOM 585 N N . ARG A 1 80 ? -7.354 1.936 20.737 1.00 98.12 80 ARG A N 1
ATOM 586 C CA . ARG A 1 80 ? -6.518 3.054 20.266 1.00 98.12 80 ARG A CA 1
ATOM 587 C C . ARG A 1 80 ? -6.138 2.921 18.790 1.00 98.12 80 ARG A C 1
ATOM 589 O O . ARG A 1 80 ? -6.142 3.927 18.080 1.00 98.12 80 ARG A O 1
ATOM 596 N N . MET A 1 81 ? -5.815 1.709 18.339 1.00 98.62 81 MET A N 1
ATOM 597 C CA . MET A 1 81 ? -5.498 1.415 16.937 1.00 98.62 81 MET A CA 1
ATOM 598 C C . MET A 1 81 ? -6.726 1.593 16.037 1.00 98.62 81 MET A C 1
ATOM 600 O O . MET A 1 81 ? -6.659 2.281 15.020 1.00 98.62 81 MET A O 1
ATOM 604 N N . LEU A 1 82 ? -7.864 1.020 16.430 1.00 98.56 82 LEU A N 1
ATOM 605 C CA . LEU A 1 82 ? -9.103 1.043 15.657 1.00 98.56 82 LEU A CA 1
ATOM 606 C C . LEU A 1 82 ? -9.691 2.451 15.577 1.00 98.56 82 LEU A C 1
ATOM 608 O O . LEU A 1 82 ? -10.181 2.838 14.519 1.00 98.56 82 LEU A O 1
ATOM 612 N N . ARG A 1 83 ? -9.552 3.263 16.631 1.00 98.31 83 ARG A N 1
ATOM 613 C CA . ARG A 1 83 ? -9.940 4.679 16.611 1.00 98.31 83 ARG A CA 1
ATOM 614 C C . ARG A 1 83 ? -9.173 5.480 15.561 1.00 98.31 83 ARG A C 1
ATOM 616 O O . ARG A 1 83 ? -9.777 6.296 14.870 1.00 98.31 83 ARG A O 1
ATOM 623 N N . LEU A 1 84 ? -7.868 5.230 15.412 1.00 98.50 84 LEU A N 1
ATOM 624 C CA . LEU A 1 84 ? -7.079 5.830 14.333 1.00 98.50 84 LEU A CA 1
ATOM 625 C C . LEU A 1 84 ? -7.600 5.365 12.968 1.00 98.50 84 LEU A C 1
ATOM 627 O O . LEU A 1 84 ? -7.848 6.176 12.088 1.00 98.50 84 LEU A O 1
ATOM 631 N N . LEU A 1 85 ? -7.813 4.064 12.776 1.00 98.56 85 LEU A N 1
ATOM 632 C CA . LEU A 1 85 ? -8.312 3.550 11.496 1.00 98.56 85 LEU A CA 1
ATOM 633 C C . LEU A 1 85 ? -9.708 4.090 11.148 1.00 98.56 85 LEU A C 1
ATOM 635 O O . LEU A 1 85 ? -9.977 4.409 9.988 1.00 98.56 85 LEU A O 1
ATOM 639 N N . ALA A 1 86 ? -10.576 4.269 12.142 1.00 98.38 86 ALA A N 1
ATOM 640 C CA . ALA A 1 86 ? -11.878 4.893 11.968 1.00 98.38 86 ALA A CA 1
ATOM 641 C C . ALA A 1 86 ? -11.769 6.375 11.566 1.00 98.38 86 ALA A C 1
ATOM 643 O O . ALA A 1 86 ? -12.503 6.817 10.682 1.00 98.38 86 ALA A O 1
ATOM 644 N N . SER A 1 87 ? -10.811 7.135 12.120 1.00 97.69 87 SER A N 1
ATOM 645 C CA . SER A 1 87 ? -10.604 8.541 11.729 1.00 97.69 87 SER A CA 1
ATOM 646 C C . SER A 1 87 ? -10.156 8.699 10.270 1.00 97.69 87 SER A C 1
ATOM 648 O O . SER A 1 87 ? -10.409 9.733 9.661 1.00 97.69 87 SER A O 1
ATOM 650 N N . TYR A 1 88 ? -9.541 7.664 9.689 1.00 97.12 88 TYR A N 1
ATOM 651 C CA . TYR A 1 88 ? -9.180 7.593 8.266 1.00 97.12 88 TYR A CA 1
ATOM 652 C C . TYR A 1 88 ? -10.217 6.855 7.406 1.00 97.12 88 TYR A C 1
ATOM 654 O O . TYR A 1 88 ? -9.939 6.527 6.253 1.00 97.12 88 TYR A O 1
ATOM 662 N N . LYS A 1 89 ? -11.419 6.599 7.942 1.00 97.50 89 LYS A N 1
ATOM 663 C CA . LYS A 1 89 ? -12.518 5.901 7.250 1.00 97.50 89 LYS A CA 1
ATOM 664 C C . LYS A 1 89 ? -12.138 4.499 6.754 1.00 97.50 89 LYS A C 1
ATOM 666 O O . LYS A 1 89 ? -12.734 3.995 5.803 1.00 97.50 89 LYS A O 1
ATOM 671 N N . VAL A 1 90 ? -11.154 3.866 7.395 1.00 97.69 90 VAL A N 1
ATOM 672 C CA . VAL A 1 90 ? -10.846 2.444 7.190 1.00 97.69 90 VAL A CA 1
ATOM 673 C C . VAL A 1 90 ? -11.866 1.583 7.926 1.00 97.69 90 VAL A C 1
ATOM 675 O O . VAL A 1 90 ? -12.304 0.566 7.403 1.00 97.69 90 VAL A O 1
ATOM 678 N N . LEU A 1 91 ? -12.300 2.028 9.103 1.00 98.50 91 LEU A N 1
ATOM 679 C CA . LEU A 1 91 ? -13.370 1.410 9.882 1.00 98.50 91 LEU A CA 1
ATOM 680 C C . LEU A 1 91 ? -14.513 2.403 10.100 1.00 98.50 91 LEU A C 1
ATOM 682 O O . LEU A 1 91 ? -14.326 3.617 10.015 1.00 98.50 91 LEU A O 1
ATOM 686 N N . THR A 1 92 ? -15.697 1.885 10.396 1.00 98.12 92 THR A N 1
ATOM 687 C CA . THR A 1 92 ? -16.779 2.657 11.010 1.00 98.12 92 THR A CA 1
ATOM 688 C C . THR A 1 92 ? -16.644 2.576 12.530 1.00 98.12 92 THR A C 1
ATOM 690 O O . THR A 1 92 ? -16.085 1.617 13.061 1.00 98.12 92 THR A O 1
ATOM 693 N N . CYS A 1 93 ? -17.127 3.594 13.239 1.00 98.12 93 CYS A N 1
ATOM 694 C CA . CYS A 1 93 ? -17.128 3.631 14.698 1.00 98.12 93 CYS A CA 1
ATOM 695 C C . CYS A 1 93 ? -18.487 4.134 15.179 1.00 98.12 93 CYS A C 1
ATOM 697 O O . CYS A 1 93 ? -18.935 5.201 14.759 1.00 98.12 93 CYS A O 1
ATOM 699 N N . THR A 1 94 ? -19.118 3.386 16.075 1.00 96.56 94 THR A N 1
ATOM 700 C CA . THR A 1 94 ? -20.364 3.765 16.750 1.00 96.56 94 THR A CA 1
ATOM 701 C C . THR A 1 94 ? -20.158 3.729 18.257 1.00 96.56 94 THR A C 1
ATOM 703 O O . THR A 1 94 ? -19.367 2.932 18.756 1.00 96.56 94 THR A O 1
ATOM 706 N N . MET A 1 95 ? -20.857 4.599 18.982 1.00 94.50 95 MET A N 1
ATOM 707 C CA . MET A 1 95 ? -20.843 4.613 20.446 1.00 94.50 95 MET A CA 1
ATOM 708 C C . MET A 1 95 ? -22.052 3.836 20.957 1.00 94.50 95 MET A C 1
ATOM 710 O O . MET A 1 95 ? -23.161 4.049 20.467 1.00 94.50 95 MET A O 1
ATOM 714 N N . HIS A 1 96 ? -21.835 2.955 21.924 1.00 91.62 96 HIS A N 1
ATOM 715 C CA . HIS A 1 96 ? -22.878 2.169 22.566 1.00 91.62 96 HIS A CA 1
ATOM 716 C C . HIS A 1 96 ? -22.833 2.414 24.075 1.00 91.62 96 HIS A C 1
ATOM 718 O O . HIS A 1 96 ? -21.762 2.365 24.678 1.00 91.62 96 HIS A O 1
ATOM 724 N N . THR A 1 97 ? -23.981 2.731 24.672 1.00 92.06 97 THR A N 1
ATOM 725 C CA . THR A 1 97 ? -24.099 2.933 26.120 1.00 92.06 97 THR A CA 1
ATOM 726 C C . THR A 1 97 ? -24.563 1.630 26.751 1.00 92.06 97 THR A C 1
ATOM 728 O O . THR A 1 97 ? -25.618 1.111 26.393 1.00 92.06 97 THR A O 1
ATOM 731 N N . LEU A 1 98 ? -23.766 1.110 27.675 1.00 88.12 98 LEU A N 1
ATOM 732 C CA . LEU A 1 98 ? -24.056 -0.091 28.444 1.00 88.12 98 LEU A CA 1
ATOM 733 C C . LEU A 1 98 ? -25.101 0.190 29.533 1.00 88.12 98 LEU A C 1
ATOM 735 O O . LEU A 1 98 ? -25.358 1.339 29.897 1.00 88.12 98 LEU A O 1
ATOM 739 N N . GLU A 1 99 ? -25.697 -0.873 30.077 1.00 88.06 99 GLU A N 1
ATOM 740 C CA . GLU A 1 99 ? -26.729 -0.786 31.125 1.00 88.06 99 GLU A CA 1
ATOM 741 C C . GLU A 1 99 ? -26.236 -0.088 32.405 1.00 88.06 99 GLU A C 1
ATOM 743 O O . GLU A 1 99 ? -27.022 0.523 33.125 1.00 88.06 99 GLU A O 1
ATOM 748 N N . ASP A 1 100 ? -24.930 -0.137 32.669 1.00 89.44 100 ASP A N 1
ATOM 749 C CA . ASP A 1 100 ? -24.275 0.508 33.810 1.00 89.44 100 ASP A CA 1
ATOM 750 C C . ASP A 1 100 ? -23.901 1.985 33.557 1.00 89.44 100 ASP A C 1
ATOM 752 O O . ASP A 1 100 ? -23.323 2.642 34.425 1.00 89.44 100 ASP A O 1
ATOM 756 N N . GLY A 1 101 ? -24.236 2.518 32.377 1.00 88.06 101 GLY A N 1
ATOM 757 C CA . GLY A 1 101 ? -23.970 3.894 31.963 1.00 88.06 101 GLY A CA 1
ATOM 758 C C . GLY A 1 101 ? -22.592 4.129 31.338 1.00 88.06 101 GLY A C 1
ATOM 759 O O . GLY A 1 101 ? -22.333 5.242 30.871 1.00 88.06 101 GLY A O 1
ATOM 760 N N . HIS A 1 102 ? -21.712 3.124 31.278 1.00 88.25 102 HIS A N 1
ATOM 761 C CA . HIS A 1 102 ? -20.442 3.254 30.565 1.00 88.25 102 HIS A CA 1
ATOM 762 C C . HIS A 1 102 ? -20.663 3.289 29.051 1.00 88.25 102 HIS A C 1
ATOM 764 O O . HIS A 1 102 ? -21.559 2.641 28.513 1.00 88.25 102 HIS A O 1
ATOM 770 N N . VAL A 1 103 ? -19.822 4.045 28.342 1.00 90.88 103 VAL A N 1
ATOM 771 C CA . VAL A 1 103 ? -19.873 4.135 26.879 1.00 90.88 103 VAL A CA 1
ATOM 772 C C . VAL A 1 103 ? -18.700 3.381 26.276 1.00 90.88 103 VAL A C 1
ATOM 774 O O . VAL A 1 103 ? -17.540 3.681 26.568 1.00 90.88 103 VAL A O 1
ATOM 777 N N . GLU A 1 104 ? -19.001 2.450 25.381 1.00 93.69 104 GLU A N 1
ATOM 778 C CA . GLU A 1 104 ? -18.016 1.702 24.610 1.00 93.69 104 GLU A CA 1
ATOM 779 C C . GLU A 1 104 ? -18.066 2.059 23.120 1.00 93.69 104 GLU A C 1
ATOM 781 O O . GLU A 1 104 ? -19.076 2.522 22.586 1.00 93.69 104 GLU A O 1
ATOM 786 N N . ARG A 1 105 ? -16.936 1.860 22.436 1.00 97.62 105 ARG A N 1
ATOM 787 C CA . ARG A 1 105 ? -16.843 1.983 20.979 1.00 97.62 105 ARG A CA 1
ATOM 788 C C . ARG A 1 105 ? -17.015 0.615 20.350 1.00 97.62 105 ARG A C 1
ATOM 790 O O . ARG A 1 105 ? -16.318 -0.323 20.727 1.00 97.62 105 ARG A O 1
ATOM 797 N N . LEU A 1 106 ? -17.869 0.543 19.339 1.00 98.19 106 LEU A N 1
ATOM 798 C CA . LEU A 1 106 ? -17.994 -0.612 18.461 1.00 98.19 106 LEU A CA 1
ATOM 799 C C . LEU A 1 106 ? -17.458 -0.245 17.079 1.00 98.19 106 LEU A C 1
ATOM 801 O O . LEU A 1 106 ? -17.709 0.856 16.580 1.00 98.19 106 LEU A O 1
ATOM 805 N N . TYR A 1 107 ? -16.729 -1.172 16.464 1.00 98.56 107 TYR A N 1
ATOM 806 C CA . TYR A 1 107 ? -16.073 -0.960 15.178 1.00 98.56 107 TYR A CA 1
ATOM 807 C C . TYR A 1 107 ? -16.620 -1.907 14.119 1.00 98.56 107 TYR A C 1
ATOM 809 O O . TYR A 1 107 ? -16.734 -3.111 14.354 1.00 98.56 107 TYR A O 1
ATOM 817 N N . GLY A 1 108 ? -16.918 -1.356 12.945 1.00 98.25 108 GLY A N 1
ATOM 818 C CA . GLY A 1 108 ? -17.356 -2.095 11.765 1.00 98.25 108 GLY A CA 1
ATOM 819 C C . GLY A 1 108 ? -16.451 -1.832 10.563 1.00 98.25 108 GLY A C 1
ATOM 820 O O . GLY A 1 108 ? -15.584 -0.955 10.579 1.00 98.25 108 GLY A O 1
ATOM 821 N N . LEU A 1 109 ? -16.637 -2.604 9.496 1.00 98.06 109 LEU A N 1
ATOM 822 C CA . LEU A 1 109 ? -15.867 -2.445 8.262 1.00 98.06 109 LEU A CA 1
ATOM 823 C C . LEU A 1 109 ? -16.413 -1.287 7.416 1.00 98.06 109 LEU A C 1
ATOM 825 O O . LEU A 1 109 ? -17.602 -1.249 7.100 1.00 98.06 109 LEU A O 1
ATOM 829 N N . ALA A 1 110 ? -15.542 -0.366 6.995 1.00 97.69 110 ALA A N 1
ATOM 830 C CA . ALA A 1 110 ? -15.894 0.663 6.016 1.00 97.69 110 ALA A CA 1
ATOM 831 C C . ALA A 1 110 ? -15.734 0.132 4.571 1.00 97.69 110 ALA A C 1
ATOM 833 O O . ALA A 1 110 ? -15.128 -0.923 4.367 1.00 97.69 110 ALA A O 1
ATOM 834 N N . PRO A 1 111 ? -16.204 0.850 3.528 1.00 95.81 111 PRO A N 1
ATOM 835 C CA . PRO A 1 111 ? -16.163 0.355 2.146 1.00 95.81 111 PRO A CA 1
ATOM 836 C C . PRO A 1 111 ? -14.774 -0.062 1.636 1.00 95.81 111 PRO A C 1
ATOM 838 O O . PRO A 1 111 ? -14.671 -1.000 0.846 1.00 95.81 111 PRO A O 1
ATOM 841 N N . VAL A 1 112 ? -13.696 0.582 2.105 1.00 94.00 112 VAL A N 1
ATOM 842 C CA . VAL A 1 112 ? -12.318 0.222 1.716 1.00 94.00 112 VAL A CA 1
ATOM 843 C C . VAL A 1 112 ? -11.941 -1.198 2.153 1.00 94.00 112 VAL A C 1
ATOM 845 O O . VAL A 1 112 ? -11.153 -1.861 1.478 1.00 94.00 112 VAL A O 1
ATOM 848 N N . CYS A 1 113 ? -12.557 -1.718 3.221 1.00 95.12 113 CYS A N 1
ATOM 849 C CA . CYS A 1 113 ? -12.308 -3.070 3.707 1.00 95.12 113 CYS A CA 1
ATOM 850 C C . CYS A 1 113 ? -12.745 -4.158 2.726 1.00 95.12 113 CYS A C 1
ATOM 852 O O . CYS A 1 113 ? -12.200 -5.252 2.800 1.00 95.12 113 CYS A O 1
ATOM 854 N N . LYS A 1 114 ? -13.605 -3.857 1.741 1.00 90.38 114 LYS A N 1
ATOM 855 C CA . LYS A 1 114 ? -13.882 -4.772 0.618 1.00 90.38 114 LYS A CA 1
ATOM 856 C C . LYS A 1 114 ? -12.605 -5.197 -0.121 1.00 90.38 114 LYS A C 1
ATOM 858 O O . LYS A 1 114 ? -12.562 -6.278 -0.693 1.00 90.38 114 LYS A O 1
ATOM 863 N N . PHE A 1 115 ? -11.578 -4.345 -0.124 1.00 88.19 115 PHE A N 1
ATOM 864 C CA . PHE A 1 115 ? -10.290 -4.625 -0.760 1.00 88.19 115 PHE A CA 1
ATOM 865 C C . PHE A 1 115 ? -9.217 -5.088 0.234 1.00 88.19 115 PHE A C 1
ATOM 867 O O . PHE A 1 115 ? -8.180 -5.586 -0.201 1.00 88.19 115 PHE A O 1
ATOM 874 N N . LEU A 1 116 ? -9.445 -4.922 1.543 1.00 91.06 116 LEU A N 1
ATOM 875 C CA . LEU A 1 116 ? -8.503 -5.274 2.617 1.00 91.06 116 LEU A CA 1
ATOM 876 C C . LEU A 1 116 ? -8.855 -6.592 3.329 1.00 91.06 116 LEU A C 1
ATOM 878 O O . LEU A 1 116 ? -8.020 -7.127 4.047 1.00 91.06 116 LEU A O 1
ATOM 882 N N . VAL A 1 117 ? -10.059 -7.116 3.124 1.00 90.62 117 VAL A N 1
ATOM 883 C CA . VAL A 1 117 ? -10.504 -8.452 3.545 1.00 90.62 117 VAL A CA 1
ATOM 884 C C . VAL A 1 117 ? -10.495 -9.360 2.318 1.00 90.62 117 VAL A C 1
ATOM 886 O O . VAL A 1 117 ? -10.686 -8.884 1.195 1.00 90.62 117 VAL A O 1
ATOM 889 N N . ARG A 1 118 ? -10.225 -10.654 2.501 1.00 85.12 118 ARG A N 1
ATOM 890 C CA . ARG A 1 118 ? -10.238 -11.614 1.387 1.00 85.12 118 ARG A CA 1
ATOM 891 C C . ARG A 1 118 ? -11.634 -11.715 0.768 1.00 85.12 118 ARG A C 1
ATOM 893 O O . ARG A 1 118 ? -12.628 -11.841 1.477 1.00 85.12 118 ARG A O 1
ATOM 900 N N . ASN A 1 119 ? -11.698 -11.667 -0.562 1.00 82.50 119 ASN A N 1
ATOM 901 C CA . ASN A 1 119 ? -12.927 -11.950 -1.300 1.00 82.50 119 ASN A CA 1
ATOM 902 C C . ASN A 1 119 ? -13.210 -13.469 -1.351 1.00 82.50 119 ASN A C 1
ATOM 904 O O . ASN A 1 119 ? -12.475 -14.270 -0.772 1.00 82.50 119 ASN A O 1
ATOM 908 N N . GLU A 1 120 ? -14.259 -13.865 -2.074 1.00 81.62 120 GLU A N 1
ATOM 909 C CA . GLU A 1 120 ? -14.654 -15.273 -2.255 1.00 81.62 120 GLU A CA 1
ATOM 910 C C . GLU A 1 120 ? -13.537 -16.145 -2.863 1.00 81.62 120 GLU A C 1
ATOM 912 O O . GLU A 1 120 ? -13.421 -17.319 -2.521 1.00 81.62 120 GLU A O 1
ATOM 917 N N . ASP A 1 121 ? -12.656 -15.556 -3.677 1.00 77.06 121 ASP A N 1
ATOM 918 C CA . ASP A 1 121 ? -11.492 -16.229 -4.269 1.00 77.06 121 ASP A CA 1
ATOM 919 C C . ASP A 1 121 ? -10.269 -16.273 -3.331 1.00 77.06 121 ASP A C 1
ATOM 921 O O . ASP A 1 121 ? -9.196 -16.748 -3.708 1.00 77.06 121 ASP A O 1
ATOM 925 N N . GLY A 1 122 ? -10.383 -15.735 -2.113 1.00 76.94 122 GLY A N 1
ATOM 926 C CA . GLY A 1 122 ? -9.280 -15.634 -1.157 1.00 76.94 122 GLY A CA 1
ATOM 927 C C . GLY A 1 122 ? -8.281 -14.505 -1.450 1.00 76.94 122 GLY A C 1
ATOM 928 O O . GLY A 1 122 ? -7.204 -14.479 -0.849 1.00 76.94 122 GLY A O 1
ATOM 929 N N . VAL A 1 123 ? -8.608 -13.573 -2.353 1.00 76.38 123 VAL A N 1
ATOM 930 C CA . VAL A 1 123 ? -7.725 -12.499 -2.838 1.00 76.38 123 VAL A CA 1
ATOM 931 C C . VAL A 1 123 ? -8.061 -11.156 -2.181 1.00 76.38 123 VAL A C 1
ATOM 933 O O . VAL A 1 123 ? -9.223 -10.831 -1.947 1.00 76.38 123 VAL A O 1
ATOM 936 N N . SER A 1 124 ? -7.037 -10.343 -1.905 1.00 79.38 124 SER A N 1
ATOM 937 C CA . SER A 1 124 ? -7.168 -8.948 -1.457 1.00 79.38 124 SER A CA 1
ATOM 938 C C . SER A 1 124 ? -5.920 -8.127 -1.825 1.00 79.38 124 SER A C 1
ATOM 940 O O . SER A 1 124 ? -4.936 -8.678 -2.324 1.00 79.38 124 SER A O 1
ATOM 942 N N . ILE A 1 125 ? -5.927 -6.809 -1.577 1.00 83.94 125 ILE A N 1
ATOM 943 C CA . ILE A 1 125 ? -4.749 -5.937 -1.782 1.00 83.94 125 ILE A CA 1
ATOM 944 C C . ILE A 1 125 ? -3.716 -6.055 -0.644 1.00 83.94 125 ILE A C 1
ATOM 946 O O . ILE A 1 125 ? -2.618 -5.504 -0.729 1.00 83.94 125 ILE A O 1
ATOM 950 N N . VAL A 1 126 ? -4.045 -6.793 0.423 1.00 83.56 126 VAL A N 1
ATOM 951 C CA . VAL A 1 126 ? -3.208 -6.943 1.621 1.00 83.56 126 VAL A CA 1
ATOM 952 C C . VAL A 1 126 ? -1.774 -7.381 1.314 1.00 83.56 126 VAL A C 1
ATOM 954 O O . VAL A 1 126 ? -0.868 -6.741 1.842 1.00 83.56 126 VAL A O 1
ATOM 957 N N . PRO A 1 127 ? -1.504 -8.388 0.457 1.00 81.75 127 PRO A N 1
ATOM 958 C CA . PRO A 1 127 ? -0.128 -8.793 0.172 1.00 81.75 127 PRO A CA 1
ATOM 959 C C . PRO A 1 127 ? 0.731 -7.654 -0.394 1.00 81.75 127 PRO A C 1
ATOM 961 O O . PRO A 1 127 ? 1.888 -7.509 -0.009 1.00 81.75 127 PRO A O 1
ATOM 964 N N . PHE A 1 128 ? 0.156 -6.801 -1.249 1.00 78.75 128 PHE A N 1
ATOM 965 C CA . PHE A 1 128 ? 0.846 -5.623 -1.780 1.00 78.75 128 PHE A CA 1
ATOM 966 C C . PHE A 1 128 ? 1.138 -4.595 -0.678 1.00 78.75 128 PHE A C 1
ATOM 968 O O . PHE A 1 128 ? 2.232 -4.036 -0.623 1.00 78.75 128 PHE A O 1
ATOM 975 N N . MET A 1 129 ? 0.189 -4.367 0.230 1.00 83.31 129 MET A N 1
ATOM 976 C CA . MET A 1 129 ? 0.381 -3.460 1.363 1.00 83.31 129 MET A CA 1
ATOM 977 C C . MET A 1 129 ? 1.436 -3.986 2.352 1.00 83.31 129 MET A C 1
ATOM 979 O O . MET A 1 129 ? 2.280 -3.225 2.816 1.00 83.31 129 MET A O 1
ATOM 983 N N . LEU A 1 130 ? 1.424 -5.284 2.665 1.00 84.75 130 LEU A N 1
ATOM 984 C CA . LEU A 1 130 ? 2.418 -5.893 3.553 1.00 84.75 130 LEU A CA 1
ATOM 985 C C . LEU A 1 130 ? 3.820 -5.862 2.936 1.00 84.75 130 LEU A C 1
ATOM 987 O O . LEU A 1 130 ? 4.774 -5.585 3.655 1.00 84.75 130 LEU A O 1
ATOM 991 N N . LEU A 1 131 ? 3.937 -6.082 1.621 1.00 83.75 131 LEU A N 1
ATOM 992 C CA . LEU A 1 131 ? 5.203 -5.980 0.891 1.00 83.75 131 LEU A CA 1
ATOM 993 C C . LEU A 1 131 ? 5.810 -4.577 1.000 1.00 83.75 131 LEU A C 1
ATOM 995 O O . LEU A 1 131 ? 6.974 -4.439 1.363 1.00 83.75 131 LEU A O 1
ATOM 999 N N . ASN A 1 132 ? 5.030 -3.534 0.708 1.00 84.25 132 ASN A N 1
ATOM 1000 C CA . ASN A 1 132 ? 5.535 -2.158 0.707 1.00 84.25 132 ASN A CA 1
ATOM 1001 C C . ASN A 1 132 ? 5.953 -1.670 2.105 1.00 84.25 132 ASN A C 1
ATOM 1003 O O . ASN A 1 132 ? 6.875 -0.864 2.228 1.00 84.25 132 ASN A O 1
ATOM 1007 N N . GLN A 1 133 ? 5.317 -2.192 3.156 1.00 90.75 133 GLN A N 1
ATOM 1008 C CA . GLN A 1 133 ? 5.591 -1.829 4.545 1.00 90.75 133 GLN A CA 1
ATOM 1009 C C . GLN A 1 133 ? 6.534 -2.833 5.229 1.00 90.75 133 GLN A C 1
ATOM 1011 O O . GLN A 1 133 ? 6.782 -2.736 6.436 1.00 90.75 133 GLN A O 1
ATOM 1016 N N . ASP A 1 134 ? 7.064 -3.810 4.489 1.00 89.31 134 ASP A N 1
ATOM 1017 C CA . ASP A 1 134 ? 8.074 -4.717 5.012 1.00 89.31 134 ASP A CA 1
ATOM 1018 C C . ASP A 1 134 ? 9.393 -3.973 5.256 1.00 89.31 134 ASP A C 1
ATOM 1020 O O . ASP A 1 134 ? 9.762 -3.037 4.542 1.00 89.31 134 ASP A O 1
ATOM 1024 N N . LYS A 1 135 ? 10.137 -4.419 6.272 1.00 91.31 135 LYS A N 1
ATOM 1025 C CA . LYS A 1 135 ? 11.421 -3.828 6.665 1.00 91.31 135 LYS A CA 1
ATOM 1026 C C . LYS A 1 135 ? 12.409 -3.753 5.498 1.00 91.31 135 LYS A C 1
ATOM 1028 O O . LYS A 1 135 ? 13.181 -2.800 5.434 1.00 91.31 135 LYS A O 1
ATOM 1033 N N . VAL A 1 136 ? 12.391 -4.732 4.592 1.00 89.50 136 VAL A N 1
ATOM 1034 C CA . VAL A 1 136 ? 13.273 -4.784 3.420 1.00 89.50 136 VAL A CA 1
ATOM 1035 C C . VAL A 1 136 ? 13.002 -3.614 2.477 1.00 89.50 136 VAL A C 1
ATOM 1037 O O . VAL A 1 136 ? 13.937 -2.887 2.133 1.00 89.50 136 VAL A O 1
ATOM 1040 N N . ILE A 1 137 ? 11.738 -3.397 2.097 1.00 89.56 137 ILE A N 1
ATOM 1041 C CA . ILE A 1 137 ? 11.356 -2.273 1.232 1.00 89.56 137 ILE A CA 1
ATOM 1042 C C . ILE A 1 137 ? 11.575 -0.956 1.972 1.00 89.56 137 ILE A C 1
ATOM 1044 O O . ILE A 1 137 ? 12.228 -0.059 1.435 1.00 89.56 137 ILE A O 1
ATOM 1048 N N . MET A 1 138 ? 11.131 -0.876 3.231 1.00 94.62 138 MET A N 1
ATOM 1049 C CA . MET A 1 138 ? 11.223 0.339 4.039 1.00 94.62 138 MET A CA 1
ATOM 1050 C C . MET A 1 138 ? 12.659 0.832 4.227 1.00 94.62 138 MET A C 1
ATOM 1052 O O . MET A 1 138 ? 12.891 2.040 4.263 1.00 94.62 138 MET A O 1
ATOM 1056 N N . LYS A 1 139 ? 13.637 -0.083 4.280 1.00 95.94 139 LYS A N 1
ATOM 1057 C CA . LYS A 1 139 ? 15.057 0.272 4.379 1.00 95.94 139 LYS A CA 1
ATOM 1058 C C . LYS A 1 139 ? 15.527 1.156 3.216 1.00 95.94 139 LYS A C 1
ATOM 1060 O O . LYS A 1 139 ? 16.396 2.000 3.409 1.00 95.94 139 LYS A O 1
ATOM 1065 N N . SER A 1 140 ? 14.943 0.996 2.030 1.00 95.69 140 SER A N 1
ATOM 1066 C CA . SER A 1 140 ? 15.319 1.750 0.825 1.00 95.69 140 SER A CA 1
ATOM 1067 C C . SER A 1 140 ? 15.088 3.253 0.990 1.00 95.69 140 SER A C 1
ATOM 1069 O O . SER A 1 140 ? 15.893 4.050 0.518 1.00 95.69 140 SER A O 1
ATOM 1071 N N . TRP A 1 141 ? 14.043 3.662 1.719 1.00 97.06 141 TRP A N 1
ATOM 1072 C CA . TRP A 1 141 ? 13.712 5.080 1.906 1.00 97.06 141 TRP A CA 1
ATOM 1073 C C . TRP A 1 141 ? 14.784 5.857 2.678 1.00 97.06 141 TRP A C 1
ATOM 1075 O O . TRP A 1 141 ? 14.952 7.050 2.436 1.00 97.06 141 TRP A O 1
ATOM 1085 N N . TYR A 1 142 ? 15.572 5.193 3.533 1.00 97.69 142 TYR A N 1
ATOM 1086 C CA . TYR A 1 142 ? 16.695 5.832 4.233 1.00 97.69 142 TYR A CA 1
ATOM 1087 C C . TYR A 1 142 ? 17.840 6.236 3.293 1.00 97.69 142 TYR A C 1
ATOM 1089 O O . TYR A 1 142 ? 18.613 7.123 3.636 1.00 97.69 142 TYR A O 1
ATOM 1097 N N . TYR A 1 143 ? 17.918 5.633 2.103 1.00 97.44 143 TYR A N 1
ATOM 1098 C CA . TYR A 1 143 ? 18.944 5.906 1.091 1.00 97.44 143 TYR A CA 1
ATOM 1099 C C . TYR A 1 143 ? 18.416 6.742 -0.079 1.00 97.44 143 TYR A C 1
ATOM 1101 O O . TYR A 1 143 ? 19.141 6.972 -1.048 1.00 97.44 143 TYR A O 1
ATOM 1109 N N . LEU A 1 144 ? 17.160 7.206 -0.017 1.00 96.00 144 LEU A N 1
ATOM 1110 C CA . LEU A 1 144 ? 16.583 8.033 -1.076 1.00 96.00 144 LEU A CA 1
ATOM 1111 C C . LEU A 1 144 ? 17.362 9.343 -1.240 1.00 96.00 144 LEU A C 1
ATOM 1113 O O . LEU A 1 144 ? 17.699 9.716 -2.359 1.00 96.00 144 LEU A O 1
ATOM 1117 N N . LYS A 1 145 ? 17.716 9.998 -0.128 1.00 97.38 145 LYS A N 1
ATOM 1118 C CA . LYS A 1 145 ? 18.554 11.205 -0.133 1.00 97.38 145 LYS A CA 1
ATOM 1119 C C . LYS A 1 145 ? 19.893 10.953 -0.834 1.00 97.38 145 LYS A C 1
ATOM 1121 O O . LYS A 1 145 ? 20.274 11.715 -1.716 1.00 97.38 145 LYS A O 1
ATOM 1126 N N . ASP A 1 146 ? 20.579 9.876 -0.470 1.00 96.62 146 ASP A N 1
ATOM 1127 C CA . ASP A 1 146 ? 21.896 9.548 -1.021 1.00 96.62 146 ASP A CA 1
ATOM 1128 C C . ASP A 1 146 ? 21.808 9.199 -2.512 1.00 96.62 146 ASP A C 1
ATOM 1130 O O . ASP A 1 146 ? 22.703 9.515 -3.284 1.00 96.62 146 ASP A O 1
ATOM 1134 N N . ALA A 1 147 ? 20.715 8.574 -2.957 1.00 94.50 147 ALA A N 1
ATOM 1135 C CA . ALA A 1 147 ? 20.459 8.339 -4.378 1.00 94.50 147 ALA A CA 1
ATOM 1136 C C . ALA A 1 147 ? 20.187 9.629 -5.160 1.00 94.50 147 ALA A C 1
ATOM 1138 O O . ALA A 1 147 ? 20.596 9.730 -6.314 1.00 94.50 147 ALA A O 1
ATOM 1139 N N . VAL A 1 148 ? 19.537 10.621 -4.548 1.00 93.06 148 VAL A N 1
ATOM 1140 C CA . VAL A 1 148 ? 19.342 11.939 -5.170 1.00 93.06 148 VAL A CA 1
ATOM 1141 C C . VAL A 1 148 ? 20.675 12.674 -5.334 1.00 93.06 148 VAL A C 1
ATOM 1143 O O . VAL A 1 148 ? 20.885 13.308 -6.365 1.00 93.06 148 VAL A O 1
ATOM 1146 N N . ILE A 1 149 ? 21.572 12.580 -4.347 1.00 95.56 149 ILE A N 1
ATOM 1147 C CA . ILE A 1 149 ? 22.863 13.287 -4.354 1.00 95.56 149 ILE A CA 1
ATOM 1148 C C . ILE A 1 149 ? 23.893 12.563 -5.229 1.00 95.56 149 ILE A C 1
ATOM 1150 O O . ILE A 1 149 ? 24.475 13.167 -6.127 1.00 95.56 149 ILE A O 1
ATOM 1154 N N . ASP A 1 150 ? 24.097 11.268 -4.994 1.00 94.94 150 ASP A N 1
ATOM 1155 C CA . ASP A 1 150 ? 25.198 10.502 -5.591 1.00 94.94 150 ASP A CA 1
ATOM 1156 C C . ASP A 1 150 ? 24.767 9.687 -6.821 1.00 94.94 150 ASP A C 1
ATOM 1158 O O . ASP A 1 150 ? 25.582 9.012 -7.451 1.00 94.94 150 ASP A O 1
ATOM 1162 N N . GLY A 1 151 ? 23.471 9.678 -7.141 1.00 88.75 151 GLY A N 1
ATOM 1163 C CA . GLY A 1 151 ? 22.896 8.757 -8.114 1.00 88.75 151 GLY A CA 1
ATOM 1164 C C . GLY A 1 151 ? 22.803 7.313 -7.601 1.00 88.75 151 GLY A C 1
ATOM 1165 O O . GLY A 1 151 ? 23.266 6.953 -6.515 1.00 88.75 151 GLY A O 1
ATOM 1166 N N . GLY A 1 152 ? 22.191 6.454 -8.414 1.00 88.56 152 GLY A N 1
ATOM 1167 C CA . GLY A 1 152 ? 21.930 5.049 -8.088 1.00 88.56 152 GLY A CA 1
ATOM 1168 C C . GLY A 1 152 ? 20.501 4.801 -7.602 1.00 88.56 152 GLY A C 1
ATOM 1169 O O . GLY A 1 152 ? 19.655 5.689 -7.635 1.00 88.56 152 GLY A O 1
ATOM 1170 N N . ILE A 1 153 ? 20.227 3.564 -7.187 1.00 88.94 153 ILE A N 1
ATOM 1171 C CA . ILE A 1 153 ? 18.895 3.115 -6.756 1.00 88.94 153 ILE A CA 1
ATOM 1172 C C . ILE A 1 153 ? 18.917 2.966 -5.229 1.00 88.94 153 ILE A C 1
ATOM 1174 O O . ILE A 1 153 ? 19.805 2.263 -4.730 1.00 88.94 153 ILE A O 1
ATOM 1178 N N . PRO A 1 154 ? 17.971 3.558 -4.477 1.00 94.25 154 PRO A N 1
ATOM 1179 C CA . PRO A 1 154 ? 17.966 3.485 -3.015 1.00 94.25 154 PRO A CA 1
ATOM 1180 C C . PRO A 1 154 ? 17.996 2.049 -2.477 1.00 94.25 154 PRO A C 1
ATOM 1182 O O . PRO A 1 154 ? 18.791 1.742 -1.591 1.00 94.25 154 PRO A O 1
ATOM 1185 N N . PHE A 1 155 ? 17.221 1.136 -3.068 1.00 91.12 155 PHE A N 1
ATOM 1186 C CA . PHE A 1 155 ? 17.245 -0.284 -2.705 1.00 91.12 155 PHE A CA 1
ATOM 1187 C C . PHE A 1 155 ? 18.626 -0.923 -2.897 1.00 91.12 155 PHE A C 1
ATOM 1189 O O . PHE A 1 155 ? 19.114 -1.620 -2.007 1.00 91.12 155 PHE A O 1
ATOM 1196 N N . TYR A 1 156 ? 19.295 -0.649 -4.023 1.00 91.25 156 TYR A N 1
ATOM 1197 C CA . TYR A 1 156 ? 20.640 -1.173 -4.270 1.00 91.25 156 TYR A CA 1
ATOM 1198 C C . TYR A 1 156 ? 21.641 -0.627 -3.248 1.00 91.25 156 TYR A C 1
ATOM 1200 O O . TYR A 1 156 ? 22.450 -1.384 -2.721 1.00 91.25 156 TYR A O 1
ATOM 1208 N N . LYS A 1 157 ? 21.565 0.665 -2.901 1.00 93.75 157 LYS A N 1
ATOM 1209 C CA . LYS A 1 157 ? 22.400 1.250 -1.837 1.00 93.75 157 LYS A CA 1
ATOM 1210 C C . LYS A 1 157 ? 22.138 0.599 -0.473 1.00 93.75 157 LYS A C 1
ATOM 1212 O O . LYS A 1 157 ? 23.074 0.389 0.291 1.00 93.75 157 LYS A O 1
ATOM 1217 N N . ALA A 1 158 ? 20.887 0.245 -0.184 1.00 94.94 158 ALA A N 1
ATOM 1218 C CA . ALA A 1 158 ? 20.491 -0.359 1.083 1.00 94.94 158 ALA A CA 1
ATOM 1219 C C . ALA A 1 158 ? 20.926 -1.828 1.241 1.00 94.94 158 ALA A C 1
ATOM 1221 O O . ALA A 1 158 ? 21.160 -2.274 2.372 1.00 94.94 158 ALA A O 1
ATOM 1222 N N . HIS A 1 159 ? 20.991 -2.585 0.140 1.00 90.62 159 HIS A N 1
ATOM 1223 C CA . HIS A 1 159 ? 21.116 -4.052 0.170 1.00 90.62 159 HIS A CA 1
ATOM 1224 C C . HIS A 1 159 ? 22.276 -4.621 -0.659 1.00 90.62 159 HIS A C 1
ATOM 1226 O O . HIS A 1 159 ? 22.562 -5.809 -0.555 1.00 90.62 159 HIS A O 1
ATOM 1232 N N . GLY A 1 160 ? 22.956 -3.806 -1.468 1.00 89.38 160 GLY A N 1
ATOM 1233 C CA . GLY A 1 160 ? 24.092 -4.213 -2.306 1.00 89.38 160 GLY A CA 1
ATOM 1234 C C . GLY A 1 160 ? 23.726 -5.029 -3.552 1.00 89.38 160 GLY A C 1
ATOM 1235 O O . GLY A 1 160 ? 24.621 -5.491 -4.253 1.00 89.38 160 GLY A O 1
ATOM 1236 N N . MET A 1 161 ? 22.435 -5.216 -3.832 1.00 85.69 161 MET A N 1
ATOM 1237 C CA . MET A 1 161 ? 21.918 -5.959 -4.985 1.00 85.69 161 MET A CA 1
ATOM 1238 C C . MET A 1 161 ? 20.554 -5.414 -5.428 1.00 85.69 161 MET A C 1
ATOM 1240 O O . MET A 1 161 ? 19.913 -4.655 -4.698 1.00 85.69 161 MET A O 1
ATOM 1244 N N . GLY A 1 162 ? 20.111 -5.771 -6.636 1.00 83.06 162 GLY A N 1
ATOM 1245 C CA . GLY A 1 162 ? 18.806 -5.360 -7.158 1.00 83.06 162 GLY A CA 1
ATOM 1246 C C . GLY A 1 162 ? 17.637 -6.077 -6.476 1.00 83.06 162 GLY A C 1
ATOM 1247 O O . GLY A 1 162 ? 17.803 -7.158 -5.918 1.00 83.06 162 GLY A O 1
ATOM 1248 N N . LEU A 1 163 ? 16.433 -5.497 -6.560 1.00 80.75 163 LEU A N 1
ATOM 1249 C CA . LEU A 1 163 ? 15.216 -6.056 -5.949 1.00 80.75 163 LEU A CA 1
ATOM 1250 C C . LEU A 1 163 ? 14.934 -7.501 -6.392 1.00 80.75 163 LEU A C 1
ATOM 1252 O O . LEU A 1 163 ? 14.624 -8.353 -5.562 1.00 80.75 163 LEU A O 1
ATOM 1256 N N . PHE A 1 164 ? 15.052 -7.784 -7.693 1.00 74.38 164 PHE A N 1
ATOM 1257 C CA . PHE A 1 164 ? 14.782 -9.117 -8.238 1.00 74.38 164 PHE A CA 1
ATOM 1258 C C . PHE A 1 164 ? 15.792 -10.160 -7.744 1.00 74.38 164 PHE A C 1
ATOM 1260 O O . PHE A 1 164 ? 15.386 -11.251 -7.344 1.00 74.38 164 PHE A O 1
ATOM 1267 N N . ASP A 1 165 ? 17.079 -9.805 -7.698 1.00 76.50 165 ASP A N 1
ATOM 1268 C CA . ASP A 1 165 ? 18.130 -10.680 -7.169 1.00 76.50 165 ASP A CA 1
ATOM 1269 C C . ASP A 1 165 ? 17.930 -10.917 -5.667 1.00 76.50 165 ASP A C 1
ATOM 1271 O O . ASP A 1 165 ? 17.997 -12.052 -5.200 1.00 76.50 165 ASP A O 1
ATOM 1275 N N . TYR A 1 166 ? 17.575 -9.870 -4.914 1.00 80.25 166 TYR A N 1
ATOM 1276 C CA . TYR A 1 166 ? 17.265 -9.985 -3.491 1.00 80.25 166 TYR A CA 1
ATOM 1277 C C . TYR A 1 166 ? 16.109 -10.960 -3.243 1.00 80.25 166 TYR A C 1
ATOM 1279 O O . TYR A 1 166 ? 16.234 -11.879 -2.431 1.00 80.25 166 TYR A O 1
ATOM 1287 N N . HIS A 1 167 ? 15.003 -10.824 -3.982 1.00 72.81 167 HIS A N 1
ATOM 1288 C CA . HIS A 1 167 ? 13.861 -11.738 -3.881 1.00 72.81 167 HIS A CA 1
ATOM 1289 C C . HIS A 1 167 ? 14.211 -13.189 -4.236 1.00 72.81 167 HIS A C 1
ATOM 1291 O O . HIS A 1 167 ? 13.612 -14.107 -3.678 1.00 72.81 167 HIS A O 1
ATOM 1297 N N . ALA A 1 168 ? 15.171 -13.419 -5.137 1.00 69.50 168 ALA A N 1
ATOM 1298 C CA . ALA A 1 168 ? 15.654 -14.765 -5.433 1.00 69.50 168 ALA A CA 1
ATOM 1299 C C . ALA A 1 168 ? 16.410 -15.395 -4.246 1.00 69.50 168 ALA A C 1
ATOM 1301 O O . ALA A 1 168 ? 16.427 -16.619 -4.118 1.00 69.50 168 ALA A O 1
ATOM 1302 N N . THR A 1 169 ? 16.988 -14.578 -3.360 1.00 74.44 169 THR A N 1
ATOM 1303 C CA . THR A 1 169 ? 17.723 -15.043 -2.171 1.00 74.44 169 THR A CA 1
ATOM 1304 C C . THR A 1 169 ? 16.863 -15.151 -0.905 1.00 74.44 169 THR A C 1
ATOM 1306 O O . THR A 1 169 ? 17.120 -16.022 -0.073 1.00 74.44 169 THR A O 1
ATOM 1309 N N . ASP A 1 170 ? 15.820 -14.326 -0.745 1.00 69.88 170 ASP A N 1
ATOM 1310 C CA . ASP A 1 170 ? 14.951 -14.368 0.441 1.00 69.88 170 ASP A CA 1
ATOM 1311 C C . ASP A 1 170 ? 13.763 -15.325 0.247 1.00 69.88 170 ASP A C 1
ATOM 1313 O O . ASP A 1 170 ? 12.770 -15.025 -0.422 1.00 69.88 170 ASP A O 1
ATOM 1317 N N . SER A 1 171 ? 13.844 -16.484 0.907 1.00 66.38 171 SER A N 1
ATOM 1318 C CA . SER A 1 171 ? 12.809 -17.529 0.913 1.00 66.38 171 SER A CA 1
ATOM 1319 C C . SER A 1 171 ? 11.390 -17.044 1.263 1.00 66.38 171 SER A C 1
ATOM 1321 O O . SER A 1 171 ? 10.424 -17.635 0.779 1.00 66.38 171 SER A O 1
ATOM 1323 N N . ARG A 1 172 ? 11.238 -15.957 2.037 1.00 64.75 172 ARG A N 1
ATOM 1324 C CA . ARG A 1 172 ? 9.929 -15.390 2.415 1.00 64.75 172 ARG A CA 1
ATOM 1325 C C . ARG A 1 172 ? 9.269 -14.629 1.263 1.00 64.75 172 ARG A C 1
ATOM 1327 O O . ARG A 1 172 ? 8.047 -14.647 1.146 1.00 64.75 172 ARG A O 1
ATOM 1334 N N . PHE A 1 173 ? 10.065 -14.012 0.389 1.00 56.28 173 PHE A N 1
ATOM 1335 C CA . PHE A 1 173 ? 9.598 -13.298 -0.810 1.00 56.28 173 PHE A CA 1
ATOM 1336 C C . PHE A 1 173 ? 9.534 -14.200 -2.052 1.00 56.28 173 PHE A C 1
ATOM 1338 O O . PHE A 1 173 ? 8.774 -13.937 -2.988 1.00 56.28 173 PHE A O 1
ATOM 1345 N N . ASN A 1 174 ? 10.272 -15.312 -2.026 1.00 48.38 174 ASN A N 1
ATOM 1346 C CA . ASN A 1 174 ? 10.361 -16.303 -3.097 1.00 48.38 174 ASN A CA 1
ATOM 1347 C C . ASN A 1 174 ? 8.984 -16.891 -3.497 1.00 48.38 174 ASN A C 1
ATOM 1349 O O . ASN A 1 174 ? 8.754 -17.215 -4.664 1.00 48.38 174 ASN A O 1
ATOM 1353 N N . MET A 1 175 ? 8.025 -16.966 -2.562 1.00 42.75 175 MET A N 1
ATOM 1354 C CA . MET A 1 175 ? 6.703 -17.560 -2.817 1.00 42.75 175 MET A CA 1
ATOM 1355 C C . MET A 1 175 ? 5.798 -16.713 -3.731 1.00 42.75 175 MET A C 1
ATOM 1357 O O . MET A 1 175 ? 4.927 -17.280 -4.390 1.00 42.75 175 MET A O 1
ATOM 1361 N N . PHE A 1 176 ? 6.003 -15.392 -3.818 1.00 44.62 176 PHE A N 1
ATOM 1362 C CA . PHE A 1 176 ? 5.097 -14.500 -4.558 1.00 44.62 176 PHE A CA 1
ATOM 1363 C C . PHE A 1 176 ? 5.538 -14.232 -6.007 1.00 44.62 176 PHE A C 1
ATOM 1365 O O . PHE A 1 176 ? 4.6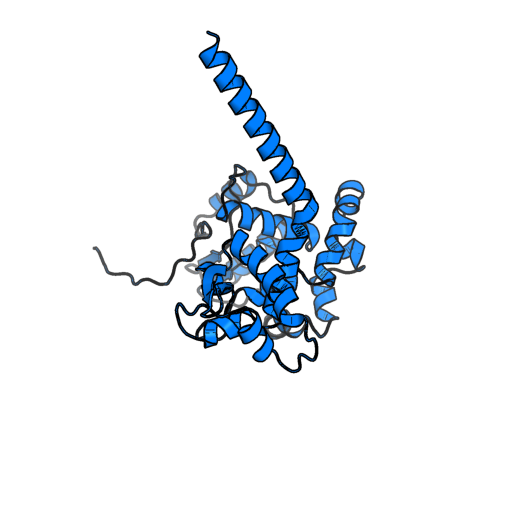93 -14.114 -6.889 1.00 44.62 176 PHE A O 1
ATOM 1372 N N . PHE A 1 177 ? 6.849 -14.179 -6.276 1.00 43.22 177 PHE A N 1
ATOM 1373 C CA . PHE A 1 177 ? 7.383 -13.813 -7.598 1.00 43.22 177 PHE A CA 1
ATOM 1374 C C . PHE A 1 177 ? 7.872 -15.012 -8.434 1.00 43.22 177 PHE A C 1
ATOM 1376 O O . PHE A 1 177 ? 7.616 -15.077 -9.638 1.00 43.22 177 PHE A O 1
ATOM 1383 N N . ASN A 1 178 ? 8.538 -16.003 -7.831 1.00 40.88 178 ASN A N 1
ATOM 1384 C CA . ASN A 1 178 ? 9.309 -16.985 -8.610 1.00 40.88 178 ASN A CA 1
ATOM 1385 C C . ASN A 1 178 ? 8.521 -18.207 -9.086 1.00 40.88 178 ASN A C 1
ATOM 1387 O O . ASN A 1 178 ? 8.896 -18.812 -10.095 1.00 40.88 178 ASN A O 1
ATOM 1391 N N . LYS A 1 179 ? 7.407 -18.564 -8.430 1.00 36.50 179 LYS A N 1
ATOM 1392 C CA . LYS A 1 179 ? 6.595 -19.718 -8.861 1.00 36.50 179 LYS A CA 1
ATOM 1393 C C . LYS A 1 179 ? 5.940 -19.495 -10.234 1.00 36.50 179 LYS A C 1
ATOM 1395 O O . LYS A 1 179 ? 5.653 -20.464 -10.933 1.00 36.50 179 LYS A O 1
ATOM 1400 N N . VAL A 1 180 ? 5.768 -18.230 -10.630 1.00 36.53 180 VAL A N 1
ATOM 1401 C CA . VAL A 1 180 ? 5.289 -17.827 -11.960 1.00 36.53 180 VAL A CA 1
ATOM 1402 C C . VAL A 1 180 ? 6.461 -17.529 -12.904 1.00 36.53 180 VAL A C 1
ATOM 1404 O O . VAL A 1 180 ? 6.479 -18.063 -14.002 1.00 36.53 180 VAL A O 1
ATOM 1407 N N . LEU A 1 181 ? 7.484 -16.768 -12.492 1.00 41.91 181 LEU A N 1
ATOM 1408 C CA . LEU A 1 181 ? 8.540 -16.306 -13.413 1.00 41.91 181 LEU A CA 1
ATOM 1409 C C . LEU A 1 181 ? 9.530 -17.393 -13.875 1.00 41.91 181 LEU A C 1
ATOM 1411 O O . LEU A 1 181 ? 9.943 -17.392 -15.032 1.00 41.91 181 LEU A O 1
ATOM 1415 N N . SER A 1 182 ? 9.873 -18.367 -13.02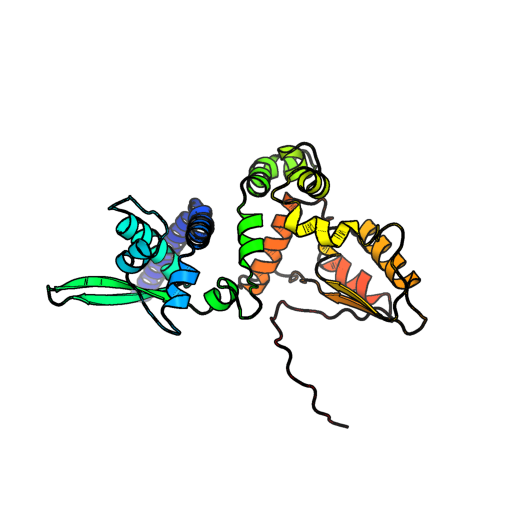5 1.00 42.91 182 SER A N 1
ATOM 1416 C CA . SER A 1 182 ? 10.873 -19.406 -13.359 1.00 42.91 182 SER A CA 1
ATOM 1417 C C . SER A 1 182 ? 10.465 -20.352 -14.498 1.00 42.91 182 SER A C 1
ATOM 1419 O O . SER A 1 182 ? 11.325 -20.997 -15.093 1.00 42.91 182 SER A O 1
ATOM 1421 N N . ARG A 1 183 ? 9.170 -20.436 -14.837 1.00 45.94 183 ARG A N 1
ATOM 1422 C CA . ARG A 1 183 ? 8.669 -21.308 -15.918 1.00 45.94 183 ARG A CA 1
ATOM 1423 C C . ARG A 1 183 ? 8.502 -20.589 -17.270 1.00 45.94 183 ARG A C 1
ATOM 1425 O O . ARG A 1 183 ? 8.136 -21.256 -18.230 1.00 45.94 183 ARG A O 1
ATOM 1432 N N . TRP A 1 184 ? 8.720 -19.266 -17.351 1.00 51.72 184 TRP A N 1
ATOM 1433 C CA . TRP A 1 184 ? 8.183 -18.429 -18.448 1.00 51.72 184 TRP A CA 1
ATOM 1434 C C . TRP A 1 184 ? 9.244 -17.707 -19.308 1.00 51.72 184 TRP A C 1
ATOM 1436 O O . TRP A 1 184 ? 8.882 -17.000 -20.246 1.00 51.72 184 TRP A O 1
ATOM 1446 N N . GLY A 1 185 ? 10.540 -17.945 -19.072 1.00 66.00 185 GLY A N 1
ATOM 1447 C CA . GLY A 1 185 ? 11.633 -17.418 -19.906 1.00 66.00 185 GLY A CA 1
ATOM 1448 C C . GLY A 1 185 ? 11.952 -15.932 -19.679 1.00 66.00 185 GLY A C 1
ATOM 1449 O O . GLY A 1 185 ? 11.398 -15.288 -18.793 1.00 66.00 185 GLY A O 1
ATOM 1450 N N . ASP A 1 186 ? 12.884 -15.390 -20.470 1.00 77.06 186 ASP A N 1
ATOM 1451 C CA . ASP A 1 186 ? 13.281 -13.976 -20.425 1.00 77.06 186 ASP A CA 1
ATOM 1452 C C . ASP A 1 186 ? 12.654 -13.201 -21.596 1.00 77.06 186 ASP A C 1
ATOM 1454 O O . ASP A 1 186 ? 13.054 -13.358 -22.754 1.00 77.06 186 ASP A O 1
ATOM 1458 N N . MET A 1 187 ? 11.704 -12.312 -21.290 1.00 79.25 187 MET A N 1
ATOM 1459 C CA . MET A 1 187 ? 11.022 -11.467 -22.281 1.00 79.25 187 MET A CA 1
ATOM 1460 C C . MET A 1 187 ? 11.963 -10.509 -23.032 1.00 79.25 187 MET A C 1
ATOM 1462 O O . MET A 1 187 ? 11.622 -10.022 -24.112 1.00 79.25 187 MET A O 1
ATOM 1466 N N . PHE A 1 188 ? 13.160 -10.233 -22.501 1.00 82.06 188 PHE A N 1
ATOM 1467 C CA . PHE A 1 188 ? 14.191 -9.451 -23.187 1.00 82.06 188 PHE A CA 1
ATOM 1468 C C . PHE A 1 188 ? 15.001 -10.273 -24.194 1.00 82.06 188 PHE A C 1
ATOM 1470 O O . PHE A 1 188 ? 15.738 -9.677 -24.989 1.00 82.06 188 PHE A O 1
ATOM 1477 N N . VAL A 1 189 ? 14.855 -11.600 -24.176 1.00 84.25 189 VAL A N 1
ATOM 1478 C CA . VAL A 1 189 ? 15.415 -12.533 -25.160 1.00 84.25 189 VAL A CA 1
ATOM 1479 C C . VAL A 1 189 ? 14.345 -12.909 -26.181 1.00 84.25 189 VAL A C 1
ATOM 1481 O O . VAL A 1 189 ? 14.526 -12.650 -27.367 1.00 84.25 189 VAL A O 1
ATOM 1484 N N . SER A 1 190 ? 13.215 -13.461 -25.733 1.00 81.62 190 SER A N 1
ATOM 1485 C CA . SER A 1 190 ? 12.128 -13.898 -26.616 1.00 81.62 190 SER A CA 1
ATOM 1486 C C . SER A 1 190 ? 10.788 -13.940 -25.890 1.00 81.62 190 SER A C 1
ATOM 1488 O O . SER A 1 190 ? 10.732 -14.304 -24.718 1.00 81.62 190 SER A O 1
ATOM 1490 N N . VAL A 1 191 ? 9.705 -13.647 -26.609 1.00 85.75 191 VAL A N 1
ATOM 1491 C CA . VAL A 1 191 ? 8.326 -13.810 -26.127 1.00 85.75 191 VAL A CA 1
ATOM 1492 C C . VAL A 1 191 ? 7.677 -14.970 -26.897 1.00 85.75 191 VAL A C 1
ATOM 1494 O O . VAL A 1 191 ? 7.874 -15.052 -28.112 1.00 85.75 191 VAL A O 1
ATOM 1497 N N . PRO A 1 192 ? 6.951 -15.893 -26.237 1.00 86.94 192 PRO A N 1
ATOM 1498 C CA . PRO A 1 192 ? 6.245 -16.973 -26.924 1.00 86.94 192 PRO A CA 1
ATOM 1499 C C . PRO A 1 192 ? 5.245 -16.442 -27.955 1.00 86.94 192 PRO A C 1
ATOM 1501 O O . PRO A 1 192 ? 4.592 -15.426 -27.715 1.00 86.94 192 PRO A O 1
ATOM 1504 N N . LYS A 1 193 ? 5.105 -17.148 -29.084 1.00 90.56 193 LYS A N 1
ATOM 1505 C CA . LYS A 1 193 ? 4.132 -16.779 -30.119 1.00 90.56 193 LYS A CA 1
ATOM 1506 C C . LYS A 1 193 ? 2.704 -16.849 -29.581 1.00 90.56 193 LYS A C 1
ATOM 1508 O O . LYS A 1 193 ? 2.358 -17.819 -28.909 1.00 90.56 193 LYS A O 1
ATOM 1513 N N . ALA A 1 194 ? 1.892 -15.850 -29.909 1.00 87.94 194 ALA A N 1
ATOM 1514 C CA . ALA A 1 194 ? 0.488 -15.774 -29.513 1.00 87.94 194 ALA A CA 1
ATOM 1515 C C . ALA A 1 194 ? -0.288 -14.843 -30.453 1.00 87.94 194 ALA A C 1
ATOM 1517 O O . ALA A 1 194 ? 0.294 -13.927 -31.022 1.00 87.94 194 ALA A O 1
ATOM 1518 N N . ASP A 1 195 ? -1.605 -15.020 -30.560 1.00 86.19 195 ASP A N 1
ATOM 1519 C CA . ASP A 1 195 ? -2.473 -14.100 -31.316 1.00 86.19 195 ASP A CA 1
ATOM 1520 C C . ASP A 1 195 ? -2.704 -12.783 -30.556 1.00 86.19 195 ASP A C 1
ATOM 1522 O O . ASP A 1 195 ? -2.999 -11.731 -31.122 1.00 86.19 195 ASP A O 1
ATOM 1526 N N . THR A 1 196 ? -2.584 -12.819 -29.227 1.00 82.62 196 THR A N 1
ATOM 1527 C CA . THR A 1 196 ? -2.686 -11.640 -28.366 1.00 82.62 196 THR A CA 1
ATOM 1528 C C . THR A 1 196 ? -1.743 -11.760 -27.176 1.00 82.62 196 THR A C 1
ATOM 1530 O O . THR A 1 196 ? -1.707 -12.785 -26.497 1.00 82.62 196 THR A O 1
ATOM 1533 N N . ILE A 1 197 ? -1.006 -10.686 -26.893 1.00 80.38 197 ILE A N 1
ATOM 1534 C CA . ILE A 1 197 ? -0.085 -10.581 -25.758 1.00 80.38 197 ILE A CA 1
ATOM 1535 C C . ILE A 1 197 ? -0.621 -9.536 -24.784 1.00 80.38 197 ILE A C 1
ATOM 1537 O O . ILE A 1 197 ? -0.774 -8.368 -25.135 1.00 80.38 197 ILE A O 1
ATOM 1541 N N . LEU A 1 198 ? -0.875 -9.944 -23.542 1.00 81.75 198 LEU A N 1
ATOM 1542 C CA . LEU A 1 198 ? -1.279 -9.049 -22.460 1.00 81.75 198 LEU A CA 1
ATOM 1543 C C . LEU A 1 198 ? -0.072 -8.703 -21.580 1.00 81.75 198 LEU A C 1
ATOM 1545 O O . LEU A 1 198 ? 0.545 -9.588 -20.991 1.00 81.75 198 LEU A O 1
ATOM 1549 N N . MET A 1 199 ? 0.214 -7.411 -21.423 1.00 75.19 199 MET A N 1
ATOM 1550 C CA . MET A 1 199 ? 1.182 -6.897 -20.454 1.00 75.19 199 MET A CA 1
ATOM 1551 C C . MET A 1 199 ? 0.481 -6.001 -19.445 1.00 75.19 199 MET A C 1
ATOM 1553 O O . MET A 1 199 ? 0.093 -4.876 -19.752 1.00 75.19 199 MET A O 1
ATOM 1557 N N . LYS A 1 200 ? 0.346 -6.497 -18.218 1.00 76.56 200 LYS A N 1
ATOM 1558 C CA . LYS A 1 200 ? -0.254 -5.759 -17.109 1.00 76.56 200 LYS A CA 1
ATOM 1559 C C . LYS A 1 200 ? 0.807 -5.442 -16.065 1.00 76.56 200 LYS A C 1
ATOM 1561 O O . LYS A 1 200 ? 1.384 -6.372 -15.513 1.00 76.56 200 LYS A O 1
ATOM 1566 N N . SER A 1 201 ? 1.013 -4.159 -15.761 1.00 74.12 201 SER A N 1
ATOM 1567 C CA . SER A 1 201 ? 1.944 -3.720 -14.708 1.00 74.12 201 SER A CA 1
ATOM 1568 C C . SER A 1 201 ? 3.382 -4.234 -14.904 1.00 74.12 201 SER A C 1
ATOM 1570 O O . SER A 1 201 ? 4.060 -4.609 -13.950 1.00 74.12 201 SER A O 1
ATOM 1572 N N . VAL A 1 202 ? 3.835 -4.296 -16.160 1.00 74.38 202 VAL A N 1
ATOM 1573 C CA . VAL A 1 202 ? 5.163 -4.813 -16.538 1.00 74.38 202 VAL A CA 1
ATOM 1574 C C . VAL A 1 202 ? 6.055 -3.684 -17.010 1.00 74.38 202 VAL A C 1
ATOM 1576 O O . VAL A 1 202 ? 7.216 -3.605 -16.609 1.00 74.38 202 VAL A O 1
ATOM 1579 N N . ILE A 1 203 ? 5.528 -2.825 -17.880 1.00 74.44 203 ILE A N 1
ATOM 1580 C CA . ILE A 1 203 ? 6.322 -1.836 -18.588 1.00 74.44 203 ILE A CA 1
ATOM 1581 C C . ILE A 1 203 ? 6.886 -0.836 -17.588 1.00 74.44 203 ILE A C 1
ATOM 1583 O O . ILE A 1 203 ? 8.054 -0.502 -17.734 1.00 74.44 203 ILE A O 1
ATOM 1587 N N . HIS A 1 204 ? 6.139 -0.417 -16.555 1.00 70.81 204 HIS A N 1
ATOM 1588 C CA . HIS A 1 204 ? 6.596 0.573 -15.562 1.00 70.81 204 HIS A CA 1
ATOM 1589 C C . HIS A 1 204 ? 7.869 0.236 -14.785 1.00 70.81 204 HIS A C 1
ATOM 1591 O O . HIS A 1 204 ? 8.553 1.145 -14.325 1.00 70.81 204 HIS A O 1
ATOM 1597 N N . ASN A 1 205 ? 8.248 -1.037 -14.731 1.00 66.62 205 ASN A N 1
ATOM 1598 C CA . ASN A 1 205 ? 9.423 -1.494 -13.994 1.00 66.62 205 ASN A CA 1
ATOM 1599 C C . ASN A 1 205 ? 10.758 -1.174 -14.690 1.00 66.62 205 ASN A C 1
ATOM 1601 O O . ASN A 1 205 ? 11.819 -1.324 -14.087 1.00 66.62 205 ASN A O 1
ATOM 1605 N N . TRP A 1 206 ? 10.731 -0.769 -15.964 1.00 72.31 206 TRP A N 1
ATOM 1606 C CA . TRP A 1 206 ? 11.924 -0.713 -16.814 1.00 72.31 206 TRP A CA 1
ATOM 1607 C C . TRP A 1 206 ? 12.185 0.680 -17.397 1.00 72.31 206 TRP A C 1
ATOM 1609 O O . TRP A 1 206 ? 11.300 1.533 -17.458 1.00 72.31 206 TRP A O 1
ATOM 1619 N N . SER A 1 207 ? 13.409 0.921 -17.874 1.00 70.81 207 SER A N 1
ATOM 1620 C CA . SER A 1 207 ? 13.729 2.116 -18.669 1.00 70.81 207 SER A CA 1
ATOM 1621 C C . SER A 1 207 ? 12.984 2.125 -20.010 1.00 70.81 207 SER A C 1
ATOM 1623 O O . SER A 1 207 ? 12.528 1.076 -20.472 1.00 70.81 207 SER A O 1
ATOM 1625 N N . ASP A 1 208 ? 12.893 3.286 -20.668 1.00 72.12 208 ASP A N 1
ATOM 1626 C CA . ASP A 1 208 ? 12.300 3.414 -22.011 1.00 72.12 208 ASP A CA 1
ATOM 1627 C C . ASP A 1 208 ? 12.939 2.443 -23.014 1.00 72.12 208 ASP A C 1
ATOM 1629 O O . ASP A 1 208 ? 12.248 1.788 -23.790 1.00 72.12 208 ASP A O 1
ATOM 1633 N N . GLU A 1 209 ? 14.266 2.307 -22.969 1.00 75.31 209 GLU A N 1
ATOM 1634 C CA . GLU A 1 209 ? 15.022 1.428 -23.862 1.00 75.31 209 GLU A CA 1
ATOM 1635 C C . GLU A 1 209 ? 14.673 -0.048 -23.640 1.00 75.31 209 GLU A C 1
ATOM 1637 O O . GLU A 1 209 ? 14.358 -0.769 -24.591 1.00 75.31 209 GLU A O 1
ATOM 1642 N N . ARG A 1 210 ? 14.665 -0.499 -22.377 1.00 75.69 210 ARG A N 1
ATOM 1643 C CA . ARG A 1 210 ? 14.290 -1.879 -22.039 1.00 75.69 210 ARG A CA 1
ATOM 1644 C C . ARG A 1 210 ? 12.817 -2.145 -22.334 1.00 75.69 210 ARG A C 1
ATOM 1646 O O . ARG A 1 210 ? 12.494 -3.206 -22.863 1.00 75.69 210 ARG A O 1
ATOM 1653 N N . SER A 1 211 ? 11.945 -1.179 -22.061 1.00 77.31 211 SER A N 1
ATOM 1654 C CA . SER A 1 211 ? 10.519 -1.251 -22.391 1.00 77.31 211 SER A CA 1
ATOM 1655 C C . SER A 1 211 ? 10.320 -1.419 -23.894 1.00 77.31 211 SER A C 1
ATOM 1657 O O . SER A 1 211 ? 9.634 -2.340 -24.326 1.00 77.31 211 SER A O 1
ATOM 1659 N N . LEU A 1 212 ? 10.991 -0.601 -24.709 1.00 78.00 212 LEU A N 1
ATOM 1660 C CA . LEU A 1 212 ? 10.926 -0.693 -26.163 1.00 78.00 212 LEU A CA 1
ATOM 1661 C C . LEU A 1 212 ? 11.467 -2.031 -26.679 1.00 78.00 212 LEU A C 1
ATOM 1663 O O . LEU A 1 212 ? 10.895 -2.595 -27.610 1.00 78.00 212 LEU A O 1
ATOM 1667 N N . LYS A 1 213 ? 12.543 -2.557 -26.082 1.00 82.06 213 LYS A N 1
ATOM 1668 C CA . LYS A 1 213 ? 13.062 -3.890 -26.418 1.00 82.06 213 LYS A CA 1
ATOM 1669 C C . LYS A 1 213 ? 12.016 -4.978 -26.156 1.00 82.06 213 LYS A C 1
ATOM 1671 O O . LYS A 1 213 ? 11.759 -5.788 -27.038 1.00 82.06 213 LYS A O 1
ATOM 1676 N N . CYS A 1 214 ? 11.378 -4.954 -24.986 1.00 81.56 214 CYS A N 1
ATOM 1677 C CA . CYS A 1 214 ? 10.307 -5.892 -24.646 1.00 81.56 214 CYS A CA 1
ATOM 1678 C C . CYS A 1 214 ? 9.125 -5.787 -25.627 1.00 81.56 214 CYS A C 1
ATOM 1680 O O . CYS A 1 214 ? 8.680 -6.794 -26.173 1.00 81.56 214 CYS A O 1
ATOM 1682 N N . LEU A 1 215 ? 8.677 -4.567 -25.942 1.00 82.06 215 LEU A N 1
ATOM 1683 C CA . LEU A 1 215 ? 7.590 -4.332 -26.899 1.00 82.06 215 LEU A CA 1
ATOM 1684 C C . LEU A 1 215 ? 7.920 -4.836 -28.309 1.00 82.06 215 LEU A C 1
ATOM 1686 O O . LEU A 1 215 ? 7.057 -5.409 -28.969 1.00 82.06 215 LEU A O 1
ATOM 1690 N N . LYS A 1 216 ? 9.165 -4.660 -28.768 1.00 83.88 216 LYS A N 1
ATOM 1691 C CA . LYS A 1 216 ? 9.631 -5.206 -30.053 1.00 83.88 216 LYS A CA 1
ATOM 1692 C C . LYS A 1 216 ? 9.583 -6.732 -30.067 1.00 83.88 216 LYS A C 1
ATOM 1694 O O . LYS A 1 216 ? 9.133 -7.302 -31.055 1.00 83.88 216 LYS A O 1
ATOM 1699 N N . ASN A 1 217 ? 9.999 -7.376 -28.977 1.00 86.19 217 ASN A N 1
ATOM 1700 C CA . ASN A 1 217 ? 9.933 -8.831 -28.851 1.00 86.19 217 ASN A CA 1
ATOM 1701 C C . ASN A 1 217 ? 8.484 -9.334 -28.826 1.00 86.19 217 ASN A C 1
ATOM 1703 O O . ASN A 1 217 ? 8.192 -10.343 -29.458 1.00 86.19 217 ASN A O 1
ATOM 1707 N N . CYS A 1 218 ? 7.575 -8.613 -28.161 1.00 84.31 218 CYS A N 1
ATOM 1708 C CA . CYS A 1 218 ? 6.145 -8.919 -28.205 1.00 84.31 218 CYS A CA 1
ATOM 1709 C C . CYS A 1 218 ? 5.614 -8.827 -29.638 1.00 84.31 218 CYS A C 1
ATOM 1711 O O . CYS A 1 218 ? 4.992 -9.764 -30.114 1.00 84.31 218 CYS A O 1
ATOM 1713 N N . TYR A 1 219 ? 5.913 -7.739 -30.354 1.00 82.06 219 TYR A N 1
ATOM 1714 C CA . TYR A 1 219 ? 5.463 -7.557 -31.737 1.00 82.06 219 TYR A CA 1
ATOM 1715 C C . TYR A 1 219 ? 5.988 -8.656 -32.673 1.00 82.06 219 TYR A C 1
ATOM 1717 O O . TYR A 1 219 ? 5.242 -9.172 -33.493 1.00 82.06 219 TYR A O 1
ATOM 1725 N N . ALA A 1 220 ? 7.247 -9.075 -32.514 1.00 87.31 220 ALA A N 1
ATOM 1726 C CA . ALA A 1 220 ? 7.830 -10.169 -33.296 1.00 87.31 220 ALA A CA 1
ATOM 1727 C C . ALA A 1 220 ? 7.202 -11.550 -33.012 1.00 87.31 220 ALA A C 1
ATOM 1729 O O . ALA A 1 220 ? 7.385 -12.481 -33.796 1.00 87.31 220 ALA A O 1
ATOM 1730 N N . ALA A 1 221 ? 6.496 -11.698 -31.890 1.00 90.00 221 ALA A N 1
ATOM 1731 C CA . ALA A 1 221 ? 5.823 -12.929 -31.494 1.00 90.00 221 ALA A CA 1
ATOM 1732 C C . ALA A 1 221 ? 4.356 -13.000 -31.966 1.00 90.00 221 ALA A C 1
ATOM 1734 O O . ALA A 1 221 ? 3.718 -14.040 -31.798 1.00 90.00 221 ALA A O 1
ATOM 1735 N N . LEU A 1 222 ? 3.827 -11.928 -32.563 1.00 87.38 222 LEU A N 1
ATOM 1736 C CA . LEU A 1 222 ? 2.451 -11.856 -33.050 1.00 87.38 222 LEU A CA 1
ATOM 1737 C C . LEU A 1 222 ? 2.332 -12.277 -34.530 1.00 87.38 222 LEU A C 1
ATOM 1739 O O . LEU A 1 222 ? 3.280 -12.089 -35.299 1.00 87.38 222 LEU A O 1
ATOM 1743 N N . PRO A 1 223 ? 1.173 -12.818 -34.952 1.00 89.12 223 PRO A N 1
ATOM 1744 C CA . PRO A 1 223 ? 0.776 -12.845 -36.360 1.00 89.12 223 PRO A CA 1
ATOM 1745 C C . PRO A 1 223 ? 0.463 -11.425 -36.874 1.00 89.12 223 PRO A C 1
ATOM 1747 O O . PRO A 1 223 ? 0.437 -10.468 -36.102 1.00 89.12 223 PRO A O 1
ATOM 1750 N N . GLU A 1 224 ? 0.222 -11.281 -38.180 1.00 84.38 224 GLU A N 1
ATOM 1751 C CA . GLU A 1 224 ? 0.004 -9.983 -38.848 1.00 84.38 224 GLU A CA 1
ATOM 1752 C C . GLU A 1 224 ? -1.167 -9.171 -38.259 1.00 84.38 224 GLU A C 1
ATOM 1754 O O . GLU A 1 224 ? -1.090 -7.949 -38.170 1.00 84.38 224 GLU A O 1
ATOM 1759 N N . ASP A 1 225 ? -2.222 -9.842 -37.793 1.00 86.38 225 ASP A N 1
ATOM 1760 C CA . ASP A 1 225 ? -3.412 -9.264 -37.156 1.00 86.38 225 ASP A CA 1
ATOM 1761 C C . ASP A 1 225 ? -3.390 -9.341 -35.615 1.00 86.38 225 ASP A C 1
ATOM 1763 O O . ASP A 1 225 ? -4.372 -8.995 -34.942 1.00 86.38 225 ASP A O 1
ATOM 1767 N N . GLY A 1 226 ? -2.267 -9.786 -35.046 1.00 83.75 226 GLY A N 1
ATOM 1768 C CA . GLY A 1 226 ? -2.108 -9.970 -33.613 1.00 83.75 226 GLY A CA 1
ATOM 1769 C C . GLY A 1 226 ? -2.050 -8.653 -32.840 1.00 83.75 226 GLY A C 1
ATOM 1770 O O . GLY A 1 226 ? -1.733 -7.588 -33.372 1.00 83.75 226 GLY A O 1
ATOM 1771 N N . LYS A 1 227 ? -2.353 -8.711 -31.537 1.00 83.50 227 LYS A N 1
ATOM 1772 C CA . LYS A 1 227 ? -2.487 -7.507 -30.694 1.00 83.50 227 LYS A CA 1
ATOM 1773 C C . LYS A 1 227 ? -1.655 -7.575 -29.424 1.00 83.50 227 LYS A C 1
ATOM 1775 O O . LYS A 1 227 ? -1.609 -8.594 -28.743 1.00 83.50 227 LYS A O 1
ATOM 1780 N N . VAL A 1 228 ? -1.068 -6.442 -29.045 1.00 80.25 228 VAL A N 1
ATOM 1781 C CA . VAL A 1 228 ? -0.519 -6.241 -27.699 1.00 80.25 228 VAL A CA 1
ATOM 1782 C C . VAL A 1 228 ? -1.490 -5.383 -26.896 1.00 80.25 228 VAL A C 1
ATOM 1784 O O . VAL A 1 228 ? -1.786 -4.258 -27.289 1.00 80.25 228 VAL A O 1
ATOM 1787 N N . ILE A 1 229 ? -1.950 -5.895 -25.757 1.00 79.94 229 ILE A N 1
ATOM 1788 C CA . ILE A 1 229 ? -2.786 -5.169 -24.801 1.00 79.94 229 ILE A CA 1
ATOM 1789 C C . ILE A 1 229 ? -1.906 -4.755 -23.627 1.00 79.94 229 ILE A C 1
ATOM 1791 O O . ILE A 1 229 ? -1.374 -5.602 -22.909 1.00 79.94 229 ILE A O 1
ATOM 1795 N N . ILE A 1 230 ? -1.762 -3.448 -23.420 1.00 76.81 230 ILE A N 1
ATOM 1796 C CA . ILE A 1 230 ? -0.995 -2.887 -22.305 1.00 76.81 230 ILE A CA 1
ATOM 1797 C C . ILE A 1 230 ? -1.967 -2.329 -21.271 1.00 76.81 230 ILE A C 1
ATOM 1799 O O . ILE A 1 230 ? -2.807 -1.491 -21.596 1.00 76.81 230 ILE A O 1
ATOM 1803 N N . VAL A 1 231 ? -1.832 -2.784 -20.028 1.00 77.88 231 VAL A N 1
ATOM 1804 C CA . VAL A 1 231 ? -2.613 -2.317 -18.880 1.00 77.88 231 VAL A CA 1
ATOM 1805 C C . VAL A 1 231 ? -1.653 -1.695 -17.872 1.00 77.88 231 VAL A C 1
ATOM 1807 O O . VAL A 1 231 ? -0.945 -2.399 -17.150 1.00 77.88 231 VAL A O 1
ATOM 1810 N N . GLU A 1 232 ? -1.622 -0.366 -17.847 1.00 71.81 232 GLU A N 1
ATOM 1811 C CA . GLU A 1 232 ? -0.723 0.430 -17.012 1.00 71.81 232 GLU A CA 1
ATOM 1812 C C . GLU A 1 232 ? -1.454 1.619 -16.396 1.00 71.81 232 GLU A C 1
ATOM 1814 O O . GLU A 1 232 ? -2.410 2.141 -16.972 1.00 71.81 232 GLU A O 1
ATOM 1819 N N . ALA A 1 233 ? -0.972 2.062 -15.235 1.00 74.00 233 ALA A N 1
ATOM 1820 C CA . ALA A 1 233 ? -1.408 3.323 -14.659 1.00 74.00 233 ALA A CA 1
ATOM 1821 C C . ALA A 1 233 ? -0.732 4.482 -15.403 1.00 74.00 233 ALA A C 1
ATOM 1823 O O . ALA A 1 233 ? 0.469 4.445 -15.679 1.00 74.00 233 ALA A O 1
ATOM 1824 N N . ILE A 1 234 ? -1.503 5.517 -15.725 1.00 74.81 234 ILE A N 1
ATOM 1825 C CA . ILE A 1 234 ? -0.994 6.714 -16.395 1.00 74.81 234 ILE A CA 1
ATOM 1826 C C . ILE A 1 234 ? -0.994 7.850 -15.381 1.00 74.81 234 ILE A C 1
ATOM 1828 O O . ILE A 1 234 ? -2.047 8.214 -14.860 1.00 74.81 234 ILE A O 1
ATOM 1832 N N . ALA A 1 235 ? 0.187 8.404 -15.110 1.00 75.00 235 ALA A N 1
ATOM 1833 C CA . ALA A 1 235 ? 0.307 9.587 -14.270 1.00 75.00 235 ALA A CA 1
ATOM 1834 C C . ALA A 1 235 ? -0.394 10.779 -14.947 1.00 75.00 235 ALA A C 1
ATOM 1836 O O . ALA A 1 235 ? -0.152 11.016 -16.139 1.00 75.00 235 ALA A O 1
ATOM 1837 N N . PRO A 1 236 ? -1.257 11.520 -14.227 1.00 75.62 236 PRO A N 1
ATOM 1838 C CA . PRO A 1 236 ? -1.809 12.758 -14.755 1.00 75.62 236 PRO A CA 1
ATOM 1839 C C . PRO A 1 236 ? -0.677 13.769 -14.986 1.00 75.62 236 PRO A C 1
ATOM 1841 O O . PRO A 1 236 ? 0.347 13.748 -14.304 1.00 75.62 236 PRO A O 1
ATOM 1844 N N . GLU A 1 237 ? -0.842 14.645 -15.981 1.00 77.88 237 GLU A N 1
ATOM 1845 C CA . GLU A 1 237 ? 0.173 15.663 -16.296 1.00 77.88 237 GLU A CA 1
ATOM 1846 C C . GLU A 1 237 ? 0.291 16.710 -15.180 1.00 77.88 237 GLU A C 1
ATOM 1848 O O . GLU A 1 237 ? 1.378 17.225 -14.926 1.00 77.88 237 GLU A O 1
ATOM 1853 N N . PHE A 1 238 ? -0.819 16.995 -14.498 1.00 84.06 238 PHE A N 1
ATOM 1854 C CA . PHE A 1 238 ? -0.873 17.892 -13.354 1.00 84.06 238 PHE A CA 1
ATOM 1855 C C . PHE A 1 238 ? -0.958 17.088 -12.042 1.00 84.06 238 PHE A C 1
ATOM 1857 O O . PHE A 1 238 ? -1.650 16.065 -12.015 1.00 84.06 238 PHE A O 1
ATOM 1864 N N . PRO A 1 239 ? -0.295 17.524 -10.950 1.00 87.00 239 PRO A N 1
ATOM 1865 C CA . PRO A 1 239 ? -0.383 16.881 -9.641 1.00 87.00 239 PRO A CA 1
ATOM 1866 C C . PRO A 1 239 ? -1.746 17.136 -8.986 1.00 87.00 239 PRO A C 1
ATOM 1868 O O . PRO A 1 239 ? -1.906 17.988 -8.114 1.00 87.00 239 PRO A O 1
ATOM 1871 N N . GLU A 1 240 ? -2.754 16.399 -9.436 1.00 89.06 240 GLU A N 1
ATOM 1872 C CA . GLU A 1 240 ? -4.079 16.400 -8.826 1.00 89.06 240 GLU A CA 1
ATOM 1873 C C . GLU A 1 240 ? -4.028 15.829 -7.399 1.00 89.06 240 GLU A C 1
ATOM 1875 O O . GLU A 1 240 ? -3.277 14.899 -7.114 1.00 89.06 240 GLU A O 1
ATOM 1880 N N . THR A 1 241 ? -4.874 16.343 -6.505 1.00 89.62 241 THR A N 1
ATOM 1881 C CA . THR A 1 241 ? -4.881 15.987 -5.073 1.00 89.62 241 THR A CA 1
ATOM 1882 C C . THR A 1 241 ? -5.902 14.905 -4.705 1.00 89.62 241 THR A C 1
ATOM 1884 O O . THR A 1 241 ? -6.183 14.677 -3.528 1.00 89.62 241 THR A O 1
ATOM 1887 N N . ASN A 1 242 ? -6.480 14.220 -5.697 1.00 88.88 242 ASN A N 1
ATOM 1888 C CA . ASN A 1 242 ? -7.440 13.139 -5.470 1.00 88.88 242 ASN A CA 1
ATOM 1889 C C . ASN A 1 242 ? -6.749 11.782 -5.233 1.00 88.88 242 ASN A C 1
ATOM 1891 O O . ASN A 1 242 ? -5.573 11.582 -5.537 1.00 88.88 242 ASN A O 1
ATOM 1895 N N . SER A 1 243 ? -7.501 10.818 -4.696 1.00 84.06 243 SER A N 1
ATOM 1896 C CA . SER A 1 243 ? -6.975 9.496 -4.330 1.00 84.06 243 SER A CA 1
ATOM 1897 C C . SER A 1 243 ? -6.435 8.695 -5.517 1.00 84.06 243 SER A C 1
ATOM 1899 O O . SER A 1 243 ? -5.471 7.949 -5.348 1.00 84.06 243 SER A O 1
ATOM 1901 N N . VAL A 1 244 ? -7.016 8.852 -6.711 1.00 81.75 244 VAL A N 1
ATOM 1902 C CA . VAL A 1 244 ? -6.569 8.150 -7.920 1.00 81.75 244 VAL A CA 1
ATOM 1903 C C . VAL A 1 244 ? -5.189 8.655 -8.325 1.00 81.75 244 VAL A C 1
ATOM 1905 O O . VAL A 1 244 ? -4.268 7.849 -8.442 1.00 81.75 244 VAL A O 1
ATOM 1908 N N . ALA A 1 245 ? -5.012 9.970 -8.449 1.00 83.75 245 ALA A N 1
ATOM 1909 C CA . ALA A 1 245 ? -3.721 10.576 -8.763 1.00 83.75 245 ALA A CA 1
ATOM 1910 C C . ALA A 1 245 ? -2.658 10.233 -7.707 1.00 83.75 245 ALA A C 1
ATOM 1912 O O . ALA A 1 245 ? -1.590 9.721 -8.051 1.00 83.75 245 ALA A O 1
ATOM 1913 N N . ASN A 1 246 ? -2.991 10.386 -6.420 1.00 87.56 246 ASN A N 1
ATOM 1914 C CA . ASN A 1 246 ? -2.093 10.039 -5.317 1.00 87.56 246 ASN A CA 1
ATOM 1915 C C . ASN A 1 246 ? -1.655 8.568 -5.363 1.00 87.56 246 ASN A C 1
ATOM 1917 O O . ASN A 1 246 ? -0.486 8.275 -5.123 1.00 87.56 246 ASN A O 1
ATOM 1921 N N . SER A 1 247 ? -2.548 7.636 -5.725 1.00 85.56 247 SER A N 1
ATOM 1922 C CA . SER A 1 247 ? -2.185 6.217 -5.852 1.00 85.56 247 SER A CA 1
ATOM 1923 C C . SER A 1 247 ? -1.134 5.971 -6.940 1.00 85.56 247 SER A C 1
ATOM 1925 O O . SER A 1 247 ? -0.220 5.172 -6.741 1.00 85.56 247 SER A O 1
ATOM 1927 N N . VAL A 1 248 ? -1.210 6.699 -8.059 1.00 82.81 248 VAL A N 1
ATOM 1928 C CA . VAL A 1 248 ? -0.231 6.598 -9.148 1.00 82.81 248 VAL A CA 1
ATOM 1929 C C . VAL A 1 248 ? 1.109 7.200 -8.730 1.00 82.81 248 VAL A C 1
ATOM 1931 O O . VAL A 1 248 ? 2.144 6.574 -8.950 1.00 82.81 248 VAL A O 1
ATOM 1934 N N . PHE A 1 249 ? 1.104 8.356 -8.059 1.00 85.38 249 PHE A N 1
ATOM 1935 C CA . PHE A 1 249 ? 2.329 8.975 -7.539 1.00 85.38 249 PHE A CA 1
ATOM 1936 C C . PHE A 1 249 ? 3.004 8.130 -6.452 1.00 85.38 249 PHE A C 1
ATOM 1938 O O . PHE A 1 249 ? 4.227 8.039 -6.413 1.00 85.38 249 PHE A O 1
ATOM 1945 N N . HIS A 1 250 ? 2.228 7.454 -5.599 1.00 89.25 250 HIS A N 1
ATOM 1946 C CA . HIS A 1 250 ? 2.777 6.509 -4.626 1.00 89.25 250 HIS A CA 1
ATOM 1947 C C . HIS A 1 250 ? 3.510 5.358 -5.321 1.00 89.25 250 HIS A C 1
ATOM 1949 O O . HIS A 1 250 ? 4.630 5.033 -4.934 1.00 89.25 250 HIS A O 1
ATOM 1955 N N . ILE A 1 251 ? 2.905 4.763 -6.355 1.00 84.00 251 ILE A N 1
ATOM 1956 C CA . ILE A 1 251 ? 3.541 3.693 -7.135 1.00 84.00 251 ILE A CA 1
ATOM 1957 C C . ILE A 1 251 ? 4.822 4.207 -7.797 1.00 84.00 251 ILE A C 1
ATOM 1959 O O . ILE A 1 251 ? 5.847 3.541 -7.699 1.00 84.00 251 ILE A O 1
ATOM 1963 N N . ASP A 1 252 ? 4.797 5.395 -8.404 1.00 83.56 252 ASP A N 1
ATOM 1964 C CA . ASP A 1 252 ? 5.978 6.003 -9.030 1.00 83.56 252 ASP A CA 1
ATOM 1965 C C . ASP A 1 252 ? 7.134 6.189 -8.032 1.00 83.56 252 ASP A C 1
ATOM 1967 O O . ASP A 1 252 ? 8.252 5.736 -8.278 1.00 83.56 252 ASP A O 1
ATOM 1971 N N . CYS A 1 253 ? 6.856 6.731 -6.843 1.00 90.06 253 CYS A N 1
ATOM 1972 C CA . CYS A 1 253 ? 7.852 6.860 -5.779 1.00 90.06 253 CYS A CA 1
ATOM 1973 C C . CYS A 1 253 ? 8.367 5.500 -5.277 1.00 90.06 253 CYS A C 1
ATOM 1975 O O . CYS A 1 253 ? 9.552 5.369 -4.968 1.00 90.06 253 CYS A O 1
ATOM 1977 N N . ILE A 1 254 ? 7.514 4.472 -5.196 1.00 85.94 254 ILE A N 1
ATOM 1978 C CA . ILE A 1 254 ? 7.954 3.109 -4.854 1.00 85.94 254 ILE A CA 1
ATOM 1979 C C . ILE A 1 254 ? 8.913 2.589 -5.932 1.00 85.94 254 ILE A C 1
ATOM 1981 O O . ILE A 1 254 ? 9.948 2.009 -5.597 1.00 85.94 254 ILE A O 1
ATOM 1985 N N . MET A 1 255 ? 8.623 2.824 -7.215 1.00 83.81 255 MET A N 1
ATOM 1986 C CA . MET A 1 255 ? 9.522 2.452 -8.312 1.00 83.81 255 MET A CA 1
ATOM 1987 C C . MET A 1 255 ? 10.848 3.207 -8.221 1.00 83.81 255 MET A C 1
ATOM 1989 O O . MET A 1 255 ? 11.891 2.570 -8.313 1.00 83.81 255 MET A O 1
ATOM 1993 N N . LEU A 1 256 ? 10.823 4.514 -7.945 1.00 86.69 256 LEU A N 1
ATOM 1994 C CA . LEU A 1 256 ? 12.022 5.327 -7.710 1.00 86.69 256 LEU A CA 1
ATOM 1995 C C . LEU A 1 256 ? 12.898 4.754 -6.584 1.00 86.69 256 LEU A C 1
ATOM 1997 O O . LEU A 1 256 ? 14.124 4.753 -6.688 1.00 86.69 256 LEU A O 1
ATOM 2001 N N . ALA A 1 257 ? 12.280 4.264 -5.507 1.00 88.94 257 ALA A N 1
ATOM 2002 C CA . ALA A 1 257 ? 12.998 3.703 -4.369 1.00 88.94 257 ALA A CA 1
ATOM 2003 C C . ALA A 1 257 ? 13.567 2.301 -4.632 1.00 88.94 257 ALA A C 1
ATOM 2005 O O . ALA A 1 257 ? 14.613 1.949 -4.081 1.00 88.94 257 ALA A O 1
ATOM 2006 N N . THR A 1 258 ? 12.884 1.490 -5.442 1.00 81.81 258 THR A N 1
ATOM 2007 C CA . THR A 1 258 ? 13.122 0.038 -5.503 1.00 81.81 258 THR A CA 1
ATOM 2008 C C . THR A 1 258 ? 13.713 -0.461 -6.812 1.00 81.81 258 THR A C 1
ATOM 2010 O O . THR A 1 258 ? 14.464 -1.437 -6.815 1.00 81.81 258 THR A O 1
ATOM 2013 N N . LEU A 1 259 ? 13.411 0.203 -7.921 1.00 74.75 259 LEU A N 1
ATOM 2014 C CA . LEU A 1 259 ? 13.768 -0.231 -9.260 1.00 74.75 259 LEU A CA 1
ATOM 2015 C C . LEU A 1 259 ? 14.536 0.868 -9.988 1.00 74.75 259 LEU A C 1
ATOM 2017 O O . LEU A 1 259 ? 14.431 2.053 -9.701 1.00 74.75 259 LEU A O 1
ATOM 2021 N N . SER A 1 260 ? 15.285 0.477 -11.013 1.00 62.62 260 SER A N 1
ATOM 2022 C CA . SER A 1 260 ? 15.913 1.409 -11.955 1.00 62.62 260 SER A CA 1
ATOM 2023 C C . SER A 1 260 ? 14.905 2.079 -12.896 1.00 62.62 260 SER A C 1
ATOM 2025 O O . SER A 1 260 ? 15.321 2.602 -13.933 1.00 62.62 260 SER A O 1
ATOM 2027 N N . GLY A 1 261 ? 13.602 2.020 -12.571 1.00 52.47 261 GLY A N 1
ATOM 2028 C CA . GLY A 1 261 ? 12.485 2.507 -13.376 1.00 52.47 261 GLY A CA 1
ATOM 2029 C C . GLY A 1 261 ? 12.835 3.867 -13.958 1.00 52.47 261 GLY A C 1
ATOM 2030 O O . GLY A 1 261 ? 13.016 4.839 -13.231 1.00 52.47 261 GLY A O 1
ATOM 2031 N N . GLY A 1 262 ? 13.076 3.887 -15.272 1.00 43.47 262 GLY A N 1
ATOM 2032 C CA . GLY A 1 262 ? 13.705 5.025 -15.929 1.00 43.47 262 GLY A CA 1
ATOM 2033 C C . GLY A 1 262 ? 12.892 6.294 -15.715 1.00 43.47 262 GLY A C 1
ATOM 2034 O O . GLY A 1 262 ? 11.671 6.231 -15.635 1.00 43.47 262 GLY A O 1
ATOM 2035 N N . LYS A 1 263 ? 13.580 7.438 -15.659 1.00 39.72 263 LYS A N 1
ATOM 2036 C CA . LYS A 1 263 ? 13.002 8.788 -15.698 1.00 39.72 263 LYS A CA 1
ATOM 2037 C C . LYS A 1 263 ? 11.875 8.846 -16.744 1.00 39.72 263 LYS A C 1
ATOM 2039 O O . LYS A 1 263 ? 12.156 8.951 -17.936 1.00 39.72 263 LYS A O 1
ATOM 2044 N N . ARG A 1 264 ? 10.617 8.738 -16.320 1.00 45.25 264 ARG A N 1
ATOM 2045 C CA . ARG A 1 264 ? 9.452 8.758 -17.213 1.00 45.25 264 ARG A CA 1
ATOM 2046 C C . ARG A 1 264 ? 8.845 10.142 -17.193 1.00 45.25 264 ARG A C 1
ATOM 2048 O O . ARG A 1 264 ? 8.113 10.500 -16.282 1.00 45.25 264 ARG A O 1
ATOM 2055 N N . GLU A 1 265 ? 9.134 10.922 -18.224 1.00 35.50 265 GLU A N 1
ATOM 2056 C CA . GLU A 1 265 ? 8.441 12.189 -18.436 1.00 35.50 265 GLU A CA 1
ATOM 2057 C C . GLU A 1 265 ? 7.058 11.943 -19.075 1.00 35.50 265 GLU A C 1
ATOM 2059 O O . GLU A 1 265 ? 6.981 11.297 -20.131 1.00 35.50 265 GLU A O 1
ATOM 2064 N N . PRO A 1 266 ? 5.963 12.508 -18.525 1.00 39.44 266 PRO A N 1
ATOM 2065 C CA . PRO A 1 266 ? 4.603 12.355 -19.058 1.00 39.44 266 PRO A CA 1
ATOM 2066 C C . PRO A 1 266 ? 4.479 12.682 -20.558 1.00 39.44 266 PRO A C 1
ATOM 2068 O O . PRO A 1 266 ? 3.762 12.008 -21.301 1.00 39.44 266 PRO A O 1
ATOM 2071 N N . LYS A 1 267 ? 5.240 13.677 -21.040 1.00 36.66 267 LYS A N 1
ATOM 2072 C CA . LYS A 1 267 ? 5.197 14.170 -22.430 1.00 36.66 267 LYS A CA 1
ATOM 2073 C C . LYS A 1 267 ? 5.811 13.221 -23.461 1.00 36.66 267 LYS A C 1
ATOM 2075 O O . LYS A 1 267 ? 5.485 13.318 -24.645 1.00 36.66 267 LYS A O 1
ATOM 2080 N N . LYS A 1 268 ? 6.706 12.317 -23.050 1.00 39.16 268 LYS A N 1
ATOM 2081 C CA . LYS A 1 268 ? 7.389 11.396 -23.974 1.00 39.16 268 LYS A CA 1
ATOM 2082 C C . LYS A 1 268 ? 6.516 10.192 -24.316 1.00 39.16 268 LYS A C 1
ATOM 2084 O O . LYS A 1 268 ? 6.534 9.728 -25.454 1.00 39.16 268 LYS A O 1
ATOM 2089 N N . ASN A 1 269 ? 5.688 9.769 -23.362 1.00 42.44 269 ASN A N 1
ATOM 2090 C CA . ASN A 1 269 ? 4.756 8.662 -23.511 1.00 42.44 269 ASN A CA 1
ATOM 2091 C C . ASN A 1 269 ? 3.739 8.936 -24.620 1.00 42.44 269 ASN A C 1
ATOM 2093 O O . ASN A 1 269 ? 3.694 8.185 -25.590 1.00 42.44 269 ASN A O 1
ATOM 2097 N N . SER A 1 270 ? 2.978 10.032 -24.558 1.00 42.16 270 SER A N 1
ATOM 2098 C CA . SER A 1 270 ? 1.948 10.312 -25.575 1.00 42.16 270 SER A CA 1
ATOM 2099 C C . SER A 1 270 ? 2.495 10.246 -27.009 1.00 42.16 270 SER A C 1
ATOM 2101 O O . SER A 1 270 ? 1.857 9.652 -27.871 1.00 42.16 270 SER A O 1
ATOM 2103 N N . LYS A 1 271 ? 3.719 10.734 -27.250 1.00 39.12 271 LYS A N 1
ATOM 2104 C CA . LYS A 1 271 ? 4.364 10.714 -28.574 1.00 39.12 271 LYS A CA 1
ATOM 2105 C C . LYS A 1 271 ? 4.969 9.364 -28.979 1.00 39.12 271 LYS A C 1
ATOM 2107 O O . LYS A 1 271 ? 4.973 9.059 -30.171 1.00 39.12 271 LYS A O 1
ATOM 2112 N N . LEU A 1 272 ? 5.502 8.570 -28.044 1.00 41.94 272 LEU A N 1
ATOM 2113 C CA . LEU A 1 272 ? 6.039 7.233 -28.350 1.00 41.94 272 LEU A CA 1
ATOM 2114 C C . LEU A 1 272 ? 4.909 6.259 -28.708 1.00 41.94 272 LEU A C 1
ATOM 2116 O O . LEU A 1 272 ? 5.018 5.499 -29.666 1.00 41.94 272 LEU A O 1
ATOM 2120 N N . TRP A 1 273 ? 3.810 6.341 -27.959 1.00 44.59 273 TRP A N 1
ATOM 2121 C CA . TRP A 1 273 ? 2.639 5.480 -28.090 1.00 44.59 273 TRP A CA 1
ATOM 2122 C C . TRP A 1 273 ? 1.765 5.825 -29.309 1.00 44.59 273 TRP A C 1
ATOM 2124 O O . TRP A 1 273 ? 1.163 4.936 -29.896 1.00 44.59 273 TRP A O 1
ATOM 2134 N N . GLN A 1 274 ? 1.735 7.092 -29.744 1.00 39.62 274 GLN A N 1
ATOM 2135 C CA . GLN A 1 274 ? 0.967 7.543 -30.919 1.00 39.62 274 GLN A CA 1
ATOM 2136 C C . GLN A 1 274 ? 1.604 7.193 -32.277 1.00 39.62 274 GLN A C 1
ATOM 2138 O O . GLN A 1 274 ? 0.954 7.335 -33.308 1.00 39.62 274 GLN A O 1
ATOM 2143 N N . ARG A 1 275 ? 2.874 6.764 -32.322 1.00 40.72 275 ARG A N 1
ATOM 2144 C CA . ARG A 1 275 ? 3.628 6.584 -33.581 1.00 40.72 275 ARG A CA 1
ATOM 2145 C C . ARG A 1 275 ? 3.466 5.215 -34.259 1.00 40.72 275 ARG A C 1
ATOM 2147 O O . ARG A 1 275 ? 4.096 4.990 -35.290 1.00 40.72 275 ARG A O 1
ATOM 2154 N N . LYS A 1 276 ? 2.661 4.299 -33.712 1.00 43.25 276 LYS A N 1
ATOM 2155 C CA . LYS A 1 276 ? 2.468 2.937 -34.243 1.00 43.25 276 LYS A CA 1
ATOM 2156 C C . LYS A 1 276 ? 0.963 2.611 -34.320 1.00 43.25 276 LYS A C 1
ATOM 2158 O O . LYS A 1 276 ? 0.363 2.439 -33.264 1.00 43.25 276 LYS A O 1
ATOM 2163 N N . PRO A 1 277 ? 0.358 2.531 -35.520 1.00 40.78 277 PRO A N 1
ATOM 2164 C CA . PRO A 1 277 ? -1.089 2.327 -35.683 1.00 40.78 277 PRO A CA 1
ATOM 2165 C C . PRO A 1 277 ? -1.607 0.973 -35.158 1.00 40.78 277 PRO A C 1
ATOM 2167 O O . PRO A 1 277 ? -2.786 0.875 -34.834 1.00 40.78 277 PRO A O 1
ATOM 2170 N N . ASP A 1 278 ? -0.736 -0.026 -34.982 1.00 42.44 278 ASP A N 1
ATOM 2171 C CA . ASP A 1 278 ? -1.127 -1.390 -34.573 1.00 42.44 278 ASP A CA 1
ATOM 2172 C C . ASP A 1 278 ? -1.113 -1.610 -33.045 1.00 42.44 278 ASP A C 1
ATOM 2174 O O . ASP A 1 278 ? -1.409 -2.699 -32.552 1.00 42.44 278 ASP A O 1
ATOM 2178 N N . LEU A 1 279 ? -0.737 -0.591 -32.263 1.00 42.28 279 LEU A N 1
ATOM 2179 C CA . LEU A 1 279 ? -0.641 -0.697 -30.808 1.00 42.28 279 LEU A CA 1
ATOM 2180 C C . LEU A 1 279 ? -1.935 -0.199 -30.146 1.00 42.28 279 LEU A C 1
ATOM 2182 O O . LEU A 1 279 ? -2.126 0.996 -29.920 1.00 42.28 279 LEU A O 1
ATOM 2186 N N . LEU A 1 280 ? -2.825 -1.129 -29.798 1.00 38.59 280 LEU A N 1
ATOM 2187 C CA . LEU A 1 280 ? -4.037 -0.841 -29.026 1.00 38.59 280 LEU A CA 1
ATOM 2188 C C . LEU A 1 280 ? -3.691 -0.658 -27.542 1.00 38.59 280 LEU A C 1
ATOM 2190 O O . LEU A 1 280 ? -3.670 -1.605 -26.756 1.00 38.59 280 LEU A O 1
ATOM 2194 N N . ILE A 1 281 ? -3.428 0.586 -27.143 1.00 41.66 281 ILE A N 1
ATOM 2195 C CA . ILE A 1 281 ? -3.252 0.944 -25.732 1.00 41.66 281 ILE A CA 1
ATOM 2196 C C . ILE A 1 281 ? -4.595 1.361 -25.149 1.00 41.66 281 ILE A C 1
ATOM 2198 O O . ILE A 1 281 ? -5.145 2.405 -25.505 1.00 41.66 281 ILE A O 1
ATOM 2202 N N . PHE A 1 282 ? -5.090 0.587 -24.188 1.00 34.44 282 PHE A N 1
ATOM 2203 C CA . PHE A 1 282 ? -6.190 1.034 -23.348 1.00 34.44 282 PHE A CA 1
ATOM 2204 C C . PHE A 1 282 ? -5.652 2.022 -22.311 1.00 34.44 282 PHE A C 1
ATOM 2206 O O . PHE A 1 282 ? -4.845 1.673 -21.451 1.00 34.44 282 PHE A O 1
ATOM 2213 N N . LYS A 1 283 ? -6.109 3.276 -22.386 1.00 33.69 283 LYS A N 1
ATOM 2214 C CA . LYS A 1 283 ? -5.920 4.251 -21.308 1.00 33.69 283 LYS A CA 1
ATOM 2215 C C . LYS A 1 283 ? -6.820 3.852 -20.142 1.00 33.69 283 LYS A C 1
ATOM 2217 O O . LYS A 1 283 ? -7.979 4.255 -20.095 1.00 33.69 283 LYS A O 1
ATOM 2222 N N . LEU A 1 284 ? -6.301 3.060 -19.209 1.00 35.41 284 LEU A N 1
ATOM 2223 C CA . LEU A 1 284 ? -6.955 2.892 -17.919 1.00 35.41 284 LEU A CA 1
ATOM 2224 C C . LEU A 1 284 ? -6.505 4.042 -17.009 1.00 35.41 284 LEU A C 1
ATOM 2226 O O . LEU A 1 284 ? -5.434 4.010 -16.409 1.00 35.41 284 LEU A O 1
ATOM 2230 N N . TYR A 1 285 ? -7.352 5.065 -16.885 1.00 31.45 285 TYR A N 1
ATOM 2231 C CA . TYR A 1 285 ? -7.451 5.749 -15.597 1.00 31.45 285 TYR A CA 1
ATOM 2232 C C . TYR A 1 285 ? -7.840 4.669 -14.597 1.00 31.45 285 TYR A C 1
ATOM 2234 O O . TYR A 1 285 ? -8.670 3.825 -14.933 1.00 31.45 285 TYR A O 1
ATOM 2242 N N . LEU A 1 286 ? -7.196 4.624 -13.436 1.00 33.09 286 LEU A N 1
ATOM 2243 C CA . LEU A 1 286 ? -7.394 3.576 -12.442 1.00 33.09 286 LEU A CA 1
ATOM 2244 C C . LEU A 1 286 ? -8.849 3.614 -11.929 1.00 33.09 286 LEU A C 1
ATOM 2246 O O . LEU A 1 286 ? -9.166 4.209 -10.908 1.00 33.09 286 LEU A O 1
ATOM 2250 N N . VAL A 1 287 ? -9.747 2.999 -12.691 1.00 25.88 287 VAL A N 1
ATOM 2251 C CA . VAL A 1 287 ? -11.124 2.679 -12.361 1.00 25.88 287 VAL A CA 1
ATOM 2252 C C . VAL A 1 287 ? -11.153 1.165 -12.381 1.00 25.88 287 VAL A C 1
ATOM 2254 O O . VAL A 1 287 ? -10.902 0.532 -13.407 1.00 25.88 287 VAL A O 1
ATOM 2257 N N . LEU A 1 288 ? -11.410 0.576 -11.219 1.00 25.86 288 LEU A N 1
ATOM 2258 C CA . LEU A 1 288 ? -11.829 -0.813 -11.104 1.00 25.86 288 LEU A CA 1
ATOM 2259 C C . LEU A 1 288 ? -13.100 -0.993 -11.947 1.00 25.86 288 LEU A C 1
ATOM 2261 O O . LEU A 1 288 ? -14.202 -0.758 -11.460 1.00 25.86 288 LEU A O 1
ATOM 2265 N N . ILE A 1 289 ? -12.959 -1.372 -13.217 1.00 24.39 289 ILE A N 1
ATOM 2266 C CA . ILE A 1 289 ? -14.096 -1.803 -14.026 1.00 24.39 289 ILE A CA 1
ATOM 2267 C C . ILE A 1 289 ? -14.335 -3.269 -13.681 1.00 24.39 289 ILE A C 1
ATOM 2269 O O . ILE A 1 289 ? -13.574 -4.161 -14.053 1.00 24.39 289 ILE A O 1
ATOM 2273 N N . THR A 1 290 ? -15.390 -3.489 -12.903 1.00 24.30 290 THR A N 1
ATOM 2274 C CA . THR A 1 290 ? -16.065 -4.780 -12.809 1.00 24.30 290 THR A CA 1
ATOM 2275 C C . THR A 1 290 ? -16.598 -5.148 -14.194 1.00 24.30 290 THR A C 1
ATOM 2277 O O . THR A 1 290 ? -17.103 -4.299 -14.926 1.00 24.30 290 THR A O 1
ATOM 2280 N N . ILE A 1 291 ? -16.430 -6.413 -14.578 1.00 27.67 291 ILE A N 1
ATOM 2281 C CA . ILE A 1 291 ? -16.875 -6.957 -15.863 1.00 27.67 291 ILE A CA 1
ATOM 2282 C C . ILE A 1 291 ? -18.404 -6.819 -15.936 1.00 27.67 291 ILE A C 1
ATOM 2284 O O . ILE A 1 291 ? -19.117 -7.447 -15.159 1.00 27.67 291 ILE A O 1
ATOM 2288 N N . GLY A 1 292 ? -18.897 -5.993 -16.860 1.00 22.41 292 GLY A N 1
ATOM 2289 C CA . GLY A 1 292 ? -20.313 -5.848 -17.197 1.00 22.41 292 GLY A CA 1
ATOM 2290 C C . GLY A 1 292 ? -20.505 -6.048 -18.700 1.00 22.41 292 GLY A C 1
ATOM 2291 O O . GLY A 1 292 ? -19.792 -5.453 -19.504 1.00 22.41 292 GLY A O 1
ATOM 2292 N N . SER A 1 293 ? -21.422 -6.942 -19.059 1.00 24.58 293 SER A N 1
ATOM 2293 C CA . SER A 1 293 ? -21.652 -7.504 -20.393 1.00 24.58 293 SER A CA 1
ATOM 2294 C C . SER A 1 293 ? -21.914 -6.483 -21.507 1.00 24.58 293 SER A C 1
ATOM 2296 O O . SER A 1 293 ? -22.728 -5.573 -21.355 1.00 24.58 293 SER A O 1
ATOM 2298 N N . TRP A 1 294 ? -21.326 -6.740 -22.677 1.00 25.12 294 TRP A N 1
ATOM 2299 C CA . TRP A 1 294 ? -21.740 -6.172 -23.961 1.00 25.12 294 TRP A CA 1
ATOM 2300 C C . TRP A 1 294 ? -23.165 -6.625 -24.314 1.00 25.12 294 TRP A C 1
ATOM 2302 O O . TRP A 1 294 ? -23.438 -7.822 -24.373 1.00 25.12 294 TRP A O 1
ATOM 2312 N N . SER A 1 295 ? -24.057 -5.679 -24.610 1.00 25.56 295 SER A N 1
ATOM 2313 C CA . SER A 1 295 ? -25.239 -5.933 -25.439 1.00 25.56 295 SER A CA 1
ATOM 2314 C C . SER A 1 295 ? -25.320 -4.882 -26.549 1.00 25.56 295 SER A C 1
ATOM 2316 O O . SER A 1 295 ? -25.422 -3.685 -26.313 1.00 25.56 295 SER A O 1
ATOM 2318 N N . SER A 1 296 ? -25.165 -5.411 -27.760 1.00 29.52 296 SER A N 1
ATOM 2319 C CA . SER A 1 296 ? -25.441 -4.929 -29.113 1.00 29.52 296 SER A CA 1
ATOM 2320 C C . SER A 1 296 ? -26.136 -3.576 -29.298 1.00 29.52 296 SER A C 1
ATOM 2322 O O . SER A 1 296 ? -27.284 -3.422 -28.893 1.00 29.52 296 SER A O 1
ATOM 2324 N N . VAL A 1 297 ? -25.549 -2.711 -30.134 1.00 27.50 297 VAL A N 1
ATOM 2325 C CA . VAL A 1 297 ? -26.309 -1.890 -31.094 1.00 27.50 297 VAL A CA 1
ATOM 2326 C C . VAL A 1 297 ? -25.556 -1.873 -32.429 1.00 27.50 297 VAL A C 1
ATOM 2328 O O . VAL A 1 297 ? -24.332 -1.761 -32.452 1.00 27.50 297 VAL A O 1
ATOM 2331 N N . LYS A 1 298 ? -26.333 -2.105 -33.490 1.00 30.95 298 LYS A N 1
ATOM 2332 C CA . LYS A 1 298 ? -25.974 -2.223 -34.909 1.00 30.95 298 LYS A CA 1
ATOM 2333 C C . LYS A 1 298 ? -25.322 -0.973 -35.487 1.00 30.95 298 LYS A C 1
ATOM 2335 O O . LYS A 1 298 ? -25.679 0.130 -35.021 1.00 30.95 298 LYS A O 1
#